Protein AF-A0A5C9CAU3-F1 (afdb_monomer_lite)

Foldseek 3Di:
DWDKDWDWWQFPVVRDTFIKIKTFADDPVQLVLCVPVLVVVVVVLVVVDDPVVVLQPVADNVVVVCLVCPPPPQKIKMWMGTPNGTFKIWMWGQPDADPDPVGGRQTAIETEDIDGRQQQDPVRYDHRIPCRVVVVLVVRQVVCVVVVSNSHYYYQDDPVCPVVVVVVVDDDPDDDPLDDRPDDDPPDDDDDDDDDDDPPLLLLLLLLLLLLLVVLCLVVVHDLVRCCVVLVHRSVLNCQSNSPSLRQHDLVSLVSSCVVSVFDSVSNCSSSSVDDDDDDPCSVLSNVLSVQRPDSDRQDPSNVVSSVVSRVVRVVVVVD

Sequence (320 aa):
MPNQSVVYLRNVETGERREAVLWDAVQEHHLADFETVWSDSLSDLLSQLSKEHREQSSHWNWRAKMGAIRGMLGNQSFAIECDGETQGLMIVDLMKTCRSKHTKNKPLVYVDYLEAAPWNRESLTEPRFRGVGTVMLAAAIQLSRDEGFAGRIGLHSLPQSESWYAKRGMSDLGRDPSHEIAAGVLAHKPKQGSVPVVEDHSDQEQVAFSTLIQLLRRQRGLSITKLADMARIEVGELLGIESDPHFEPKPRTVHQLAEYFHLPVQPLTRLSGLTDGRRSKYADAAIRFAAKSKGVQTLNNDEEAALSEFVKFLCSTESD

Structure (mmCIF, N/CA/C/O backbone):
data_AF-A0A5C9CAU3-F1
#
_entry.id   AF-A0A5C9CAU3-F1
#
loop_
_atom_site.group_PDB
_atom_site.id
_atom_site.type_symbol
_atom_site.label_atom_id
_atom_site.label_alt_id
_atom_site.label_comp_id
_atom_site.label_asym_id
_atom_site.label_entity_id
_atom_site.label_seq_id
_atom_site.pdbx_PDB_ins_code
_atom_site.Cartn_x
_atom_site.Cartn_y
_atom_site.Cartn_z
_atom_site.occupancy
_atom_site.B_iso_or_equiv
_atom_site.auth_seq_id
_atom_site.auth_comp_id
_atom_site.auth_asym_id
_atom_site.auth_atom_id
_atom_site.pdbx_PDB_model_num
ATOM 1 N N . MET A 1 1 ? -16.969 -0.743 -14.100 1.00 52.38 1 MET A N 1
ATOM 2 C CA . MET A 1 1 ? -17.410 -0.724 -12.692 1.00 52.38 1 MET A CA 1
ATOM 3 C C . MET A 1 1 ? -16.586 -1.775 -11.972 1.00 52.38 1 MET A C 1
ATOM 5 O O . MET A 1 1 ? -16.399 -2.822 -12.583 1.00 52.38 1 MET A O 1
ATOM 9 N N . PRO A 1 2 ? -16.039 -1.488 -10.783 1.00 75.50 2 PRO A N 1
ATOM 10 C CA . PRO A 1 2 ? -15.357 -2.502 -9.977 1.00 75.50 2 PRO A CA 1
ATOM 11 C C . PRO A 1 2 ? -16.319 -3.651 -9.652 1.00 75.50 2 PRO A C 1
ATOM 13 O O . PRO A 1 2 ? -17.509 -3.404 -9.432 1.00 75.50 2 PRO A O 1
ATOM 16 N N . ASN A 1 3 ? -15.831 -4.889 -9.643 1.00 84.88 3 ASN A N 1
ATOM 17 C CA . ASN A 1 3 ? -16.612 -6.013 -9.151 1.00 84.88 3 ASN A CA 1
ATOM 18 C C . ASN A 1 3 ? -16.633 -6.017 -7.625 1.00 84.88 3 ASN A C 1
ATOM 20 O O . ASN A 1 3 ? -15.688 -5.614 -6.942 1.00 84.88 3 ASN A O 1
ATOM 24 N N . GLN A 1 4 ? -17.740 -6.530 -7.104 1.00 91.94 4 GLN A N 1
ATOM 25 C CA . GLN A 1 4 ? -17.983 -6.686 -5.684 1.00 91.94 4 GLN A CA 1
ATOM 26 C C . GLN A 1 4 ? -18.241 -8.152 -5.376 1.00 91.94 4 GLN A C 1
ATOM 28 O O . GLN A 1 4 ? -18.885 -8.862 -6.149 1.00 91.94 4 GLN A O 1
ATOM 33 N N . SER A 1 5 ? -17.745 -8.606 -4.235 1.00 88.56 5 SER A N 1
ATOM 34 C CA . SER A 1 5 ? -18.002 -9.943 -3.714 1.00 88.56 5 SER A CA 1
ATOM 35 C C . SER A 1 5 ? -18.433 -9.859 -2.262 1.00 88.56 5 SER A C 1
ATOM 37 O O . SER A 1 5 ? -17.830 -9.140 -1.467 1.00 88.56 5 SER A O 1
ATOM 39 N N . VAL A 1 6 ? -19.458 -10.630 -1.911 1.00 91.50 6 VAL A N 1
ATOM 40 C CA . VAL A 1 6 ? -19.900 -10.753 -0.524 1.00 91.50 6 VAL A CA 1
ATOM 41 C C . VAL A 1 6 ? -18.902 -11.615 0.243 1.00 91.50 6 VAL A C 1
ATOM 43 O O . VAL A 1 6 ? -18.592 -12.744 -0.144 1.00 91.50 6 VAL A O 1
ATOM 46 N N . VAL A 1 7 ? -18.398 -11.069 1.341 1.00 92.00 7 VAL A N 1
ATOM 47 C CA . VAL A 1 7 ? -17.487 -11.720 2.282 1.00 92.00 7 VAL A CA 1
ATOM 48 C C . VAL A 1 7 ? -18.023 -11.545 3.700 1.00 92.00 7 VAL A C 1
ATOM 50 O O . VAL A 1 7 ? -19.001 -10.839 3.930 1.00 92.00 7 VAL A O 1
ATOM 53 N N . TYR A 1 8 ? -17.395 -12.201 4.674 1.00 91.31 8 TYR A N 1
ATOM 54 C CA . TYR A 1 8 ? -17.822 -12.108 6.067 1.00 91.31 8 TYR A CA 1
ATOM 55 C C . TYR A 1 8 ? -16.650 -11.769 6.976 1.00 91.31 8 TYR A C 1
ATOM 57 O O . TYR A 1 8 ? -15.596 -12.410 6.919 1.00 91.31 8 TYR A O 1
ATOM 65 N N . LEU A 1 9 ? -16.864 -10.796 7.855 1.00 88.88 9 LEU A N 1
ATOM 66 C CA . LEU A 1 9 ? -15.967 -10.466 8.955 1.00 88.88 9 LEU A CA 1
ATOM 67 C C . LEU A 1 9 ? -16.584 -10.936 10.270 1.00 88.88 9 LEU A C 1
ATOM 69 O O . LEU A 1 9 ? -17.801 -11.026 10.401 1.00 88.88 9 LEU A O 1
ATOM 73 N N . ARG A 1 10 ? -15.760 -11.257 11.265 1.00 92.44 10 ARG A N 1
ATOM 74 C CA . ARG A 1 10 ? -16.254 -11.598 12.602 1.00 92.44 10 ARG A CA 1
ATOM 75 C C . ARG A 1 10 ? -16.247 -10.347 13.466 1.00 92.44 10 ARG A C 1
ATOM 77 O O . ARG A 1 10 ? -15.170 -9.821 13.737 1.00 92.44 10 ARG A O 1
ATOM 84 N N . ASN A 1 11 ? -17.415 -9.907 13.916 1.00 92.88 11 ASN A N 1
ATOM 85 C CA . ASN A 1 11 ? -17.517 -8.865 14.930 1.00 92.88 11 ASN A CA 1
ATOM 86 C C . ASN A 1 11 ? -17.047 -9.446 16.275 1.00 92.88 11 ASN A C 1
ATOM 88 O O . ASN A 1 11 ? -17.448 -10.549 16.653 1.00 92.88 11 ASN A O 1
ATOM 92 N N . VAL A 1 12 ? -16.130 -8.759 16.953 1.00 91.75 12 VAL A N 1
ATOM 93 C CA . VAL A 1 12 ? -15.496 -9.292 18.170 1.00 91.75 12 VAL A CA 1
ATOM 94 C C . VAL A 1 12 ? -16.419 -9.204 19.377 1.00 91.75 12 VAL A C 1
ATOM 96 O O . VAL A 1 12 ? -16.496 -10.174 20.126 1.00 91.75 12 VAL A O 1
ATOM 99 N N . GLU A 1 13 ? -17.156 -8.104 19.514 1.00 92.69 13 GLU A N 1
ATOM 100 C CA . GLU A 1 13 ? -18.077 -7.855 20.628 1.00 92.69 13 GLU A CA 1
ATOM 101 C C . GLU A 1 13 ? -19.213 -8.887 20.677 1.00 92.69 13 GLU A C 1
ATOM 103 O O . GLU A 1 13 ? -19.465 -9.512 21.702 1.00 92.69 13 GLU A O 1
ATOM 108 N N . THR A 1 14 ? -19.873 -9.108 19.541 1.00 93.12 14 THR A N 1
ATOM 109 C CA . THR A 1 14 ? -21.021 -10.029 19.427 1.00 93.12 14 THR A CA 1
ATOM 110 C C . THR A 1 14 ? -20.600 -11.467 19.124 1.00 93.12 14 THR A C 1
ATOM 112 O O . THR A 1 14 ? -21.353 -12.411 19.350 1.00 93.12 14 THR A O 1
ATOM 115 N N . GLY A 1 15 ? -19.399 -11.659 18.570 1.00 90.81 15 GLY A N 1
ATOM 116 C CA . GLY A 1 15 ? -18.917 -12.942 18.062 1.00 90.81 15 GLY A CA 1
ATOM 117 C C . GLY A 1 15 ? -19.526 -13.373 16.721 1.00 90.81 15 GLY A C 1
ATOM 118 O O . GLY A 1 15 ? -19.069 -14.377 16.162 1.00 90.81 15 GLY A O 1
ATOM 119 N N . GLU A 1 16 ? -20.504 -12.633 16.196 1.00 91.94 16 GLU A N 1
ATOM 120 C CA . GLU A 1 16 ? -21.257 -12.967 14.988 1.00 91.94 16 GLU A CA 1
ATOM 121 C C . GLU A 1 16 ? -20.481 -12.674 13.697 1.00 91.94 16 GLU A C 1
ATOM 123 O O . GLU A 1 16 ? -19.554 -11.857 13.647 1.00 91.94 16 GLU A O 1
ATOM 128 N N . ARG A 1 17 ? -20.878 -13.353 12.613 1.00 91.75 17 ARG A N 1
ATOM 129 C CA . ARG A 1 17 ? -20.402 -13.036 11.263 1.00 91.75 17 ARG A CA 1
ATOM 130 C C . ARG A 1 17 ? -21.239 -11.900 10.696 1.00 91.75 17 ARG A C 1
ATOM 132 O O . ARG A 1 17 ? -22.457 -12.014 10.617 1.00 91.75 17 ARG A O 1
ATOM 139 N N . ARG A 1 18 ? -20.569 -10.839 10.267 1.00 92.06 18 ARG A N 1
ATOM 140 C CA . ARG A 1 18 ? -21.160 -9.674 9.616 1.00 92.06 18 ARG A CA 1
ATOM 141 C C . ARG A 1 18 ? -20.828 -9.706 8.139 1.00 92.06 18 ARG A C 1
ATOM 143 O O . ARG A 1 18 ? -19.692 -10.005 7.768 1.00 92.06 18 ARG A O 1
ATOM 150 N N . GLU A 1 19 ? -21.846 -9.464 7.326 1.00 93.12 19 GLU A N 1
ATOM 151 C CA . GLU A 1 19 ? -21.694 -9.330 5.885 1.00 93.12 19 GLU A CA 1
ATOM 152 C C . GLU A 1 19 ? -20.860 -8.088 5.569 1.00 93.12 19 GLU A C 1
ATOM 154 O O . GLU A 1 19 ? -21.046 -7.030 6.168 1.00 93.12 19 GLU A O 1
ATOM 159 N N . ALA A 1 20 ? -19.916 -8.251 4.655 1.00 94.81 20 ALA A N 1
ATOM 160 C CA . ALA A 1 20 ? -19.003 -7.224 4.196 1.00 94.81 20 ALA A CA 1
ATOM 161 C C . ALA A 1 20 ? -18.849 -7.334 2.676 1.00 94.81 20 ALA A C 1
ATOM 163 O O . ALA A 1 20 ? -19.096 -8.388 2.081 1.00 94.81 20 ALA A O 1
ATOM 164 N N . VAL A 1 21 ? -18.410 -6.252 2.047 1.00 96.12 21 VAL A N 1
ATOM 165 C CA . VAL A 1 21 ? -18.211 -6.172 0.601 1.00 96.12 21 VAL A CA 1
ATOM 166 C C . VAL A 1 21 ? -16.720 -6.078 0.315 1.00 96.12 21 VAL A C 1
ATOM 168 O O . VAL A 1 21 ? -16.043 -5.165 0.780 1.00 96.12 21 VAL A O 1
ATOM 171 N N . LEU A 1 22 ? -16.199 -7.035 -0.450 1.00 94.50 22 LEU A N 1
ATOM 172 C CA . LEU A 1 22 ? -14.865 -6.969 -1.035 1.00 94.50 22 LEU A CA 1
ATOM 173 C C . LEU A 1 22 ? -14.970 -6.336 -2.422 1.00 94.50 22 LEU A C 1
ATOM 175 O O . LEU A 1 22 ? -15.659 -6.862 -3.295 1.00 94.50 22 LEU A O 1
ATOM 179 N N . TRP A 1 23 ? -14.242 -5.249 -2.623 1.00 95.69 23 TRP A N 1
ATOM 180 C CA . TRP A 1 23 ? -14.126 -4.527 -3.881 1.00 95.69 23 TRP A CA 1
ATOM 181 C C . TRP A 1 23 ? -12.801 -4.868 -4.562 1.00 95.69 23 TRP A C 1
ATOM 183 O O . TRP A 1 23 ? -11.753 -4.850 -3.913 1.00 95.69 23 TRP A O 1
ATOM 193 N N . ASP A 1 24 ? -12.833 -5.125 -5.870 1.00 90.00 24 ASP A N 1
ATOM 194 C CA . ASP A 1 24 ? -11.648 -5.434 -6.692 1.00 90.00 24 ASP A CA 1
ATOM 195 C C . ASP A 1 24 ? -10.899 -4.199 -7.232 1.00 90.00 24 ASP A C 1
ATOM 197 O O . ASP A 1 24 ? -9.982 -4.331 -8.050 1.00 90.00 24 ASP A O 1
ATOM 201 N N . ALA A 1 25 ? -11.303 -3.009 -6.774 1.00 91.38 25 ALA A N 1
ATOM 202 C CA . ALA A 1 25 ? -10.583 -1.755 -6.931 1.00 91.38 25 ALA A CA 1
ATOM 203 C C . ALA A 1 25 ? -10.953 -0.775 -5.811 1.00 91.38 25 ALA A C 1
ATOM 205 O O . ALA A 1 25 ? -12.132 -0.580 -5.497 1.00 91.38 25 ALA A O 1
ATOM 206 N N . VAL A 1 26 ? -9.953 -0.084 -5.267 1.00 93.38 26 VAL A N 1
ATOM 207 C CA . VAL A 1 26 ? -10.151 1.033 -4.335 1.00 93.38 26 VAL A CA 1
ATOM 208 C C . VAL A 1 26 ? -10.881 2.175 -5.052 1.00 93.38 26 VAL A C 1
ATOM 210 O O . VAL A 1 26 ? -10.633 2.458 -6.223 1.00 93.38 26 VAL A O 1
ATOM 213 N N . GLN A 1 27 ? -11.805 2.821 -4.341 1.00 93.56 27 GLN A N 1
ATOM 214 C CA . GLN A 1 27 ? -12.703 3.859 -4.858 1.00 93.56 27 GLN A CA 1
ATOM 215 C C . GLN A 1 27 ? -12.478 5.158 -4.086 1.00 93.56 27 GLN A C 1
ATOM 217 O O . GLN A 1 27 ? -11.859 5.149 -3.025 1.00 93.56 27 GLN A O 1
ATOM 222 N N . GLU A 1 28 ? -13.022 6.266 -4.588 1.00 92.94 28 GLU A N 1
ATOM 223 C CA . GLU A 1 28 ? -12.855 7.579 -3.955 1.00 92.94 28 GLU A CA 1
ATOM 224 C C . GLU A 1 28 ? -13.399 7.622 -2.519 1.00 92.94 28 GLU A C 1
ATOM 226 O O . GLU A 1 28 ? -12.743 8.174 -1.645 1.00 92.94 28 GLU A O 1
ATOM 231 N N . HIS A 1 29 ? -14.543 6.985 -2.242 1.00 93.75 29 HIS A N 1
ATOM 232 C CA . HIS A 1 29 ? -15.091 6.937 -0.881 1.00 93.75 29 HIS A CA 1
ATOM 233 C C . HIS A 1 29 ? -14.197 6.135 0.078 1.00 93.75 29 HIS A C 1
ATOM 235 O O . HIS A 1 29 ? -14.013 6.547 1.214 1.00 93.75 29 HIS A O 1
ATOM 241 N N . HIS A 1 30 ? -13.549 5.063 -0.394 1.00 94.88 30 HIS A N 1
ATOM 242 C CA . HIS A 1 30 ? -12.589 4.317 0.421 1.00 94.88 30 HIS A CA 1
ATOM 243 C C . HIS A 1 30 ? -11.369 5.171 0.807 1.00 94.88 30 HIS A C 1
ATOM 245 O O . HIS A 1 30 ? -10.832 5.050 1.907 1.00 94.88 30 HIS A O 1
ATOM 251 N N . LEU A 1 31 ? -10.918 6.042 -0.105 1.00 90.31 31 LEU A N 1
ATOM 252 C CA . LEU A 1 31 ? -9.846 6.999 0.176 1.00 90.31 31 LEU A CA 1
ATOM 253 C C . LEU A 1 31 ? -10.316 8.111 1.118 1.00 90.31 31 LEU A C 1
ATOM 255 O O . LEU A 1 31 ? -9.562 8.502 2.002 1.00 90.31 31 LEU A O 1
ATOM 259 N N . ALA A 1 32 ? -11.554 8.583 0.968 1.00 90.38 32 ALA A N 1
ATOM 260 C CA . ALA A 1 32 ? -12.138 9.570 1.869 1.00 90.38 32 ALA A CA 1
ATOM 261 C C . ALA A 1 32 ? -12.260 9.032 3.307 1.00 90.38 32 ALA A C 1
ATOM 263 O O . ALA A 1 32 ? -11.878 9.731 4.246 1.00 90.38 32 ALA A O 1
ATOM 264 N N . ASP A 1 33 ? -12.707 7.784 3.485 1.00 89.75 33 ASP A N 1
ATOM 265 C CA . ASP A 1 33 ? -12.741 7.107 4.790 1.00 89.75 33 ASP A CA 1
ATOM 266 C C . ASP A 1 33 ? -11.347 7.013 5.413 1.00 89.75 33 ASP A C 1
ATOM 268 O O . ASP A 1 33 ? -11.175 7.249 6.608 1.00 89.75 33 ASP A O 1
ATOM 272 N N . PHE A 1 34 ? -10.337 6.684 4.602 1.00 87.00 34 PHE A N 1
ATOM 273 C CA . PHE A 1 34 ? -8.952 6.652 5.056 1.00 87.00 34 PHE A CA 1
ATOM 274 C C . PHE A 1 34 ? -8.490 8.038 5.536 1.00 87.00 34 PHE A C 1
ATOM 276 O O . PHE A 1 34 ? -7.921 8.179 6.615 1.00 87.00 34 PHE A O 1
ATOM 283 N N . GLU A 1 35 ? -8.740 9.080 4.748 1.00 84.12 35 GLU A N 1
ATOM 284 C CA . GLU A 1 35 ? -8.248 10.428 5.039 1.00 84.12 35 GLU A CA 1
ATOM 285 C C . GLU A 1 35 ? -8.948 11.079 6.229 1.00 84.12 35 GLU A C 1
ATOM 287 O O . GLU A 1 35 ? -8.326 11.888 6.914 1.00 84.12 35 GLU A O 1
ATOM 292 N N . THR A 1 36 ? -10.203 10.711 6.484 1.00 86.50 36 THR A N 1
ATOM 293 C CA . THR A 1 36 ? -11.031 11.298 7.542 1.00 86.50 36 THR A CA 1
ATOM 294 C C . THR A 1 36 ? -11.181 10.333 8.716 1.00 86.50 36 THR A C 1
ATOM 296 O O . THR A 1 36 ? -10.491 10.470 9.720 1.00 86.50 36 THR A O 1
ATOM 299 N N . VAL A 1 37 ? -12.005 9.296 8.565 1.00 89.50 37 VAL A N 1
ATOM 300 C CA . VAL A 1 37 ? -12.374 8.358 9.634 1.00 89.50 37 VAL A CA 1
ATOM 301 C C . VAL A 1 37 ? -11.161 7.622 10.208 1.00 89.50 37 VAL A C 1
ATOM 303 O O . VAL A 1 37 ? -11.024 7.510 11.429 1.00 89.50 37 VAL A O 1
ATOM 306 N N . TRP A 1 38 ? -10.259 7.116 9.359 1.00 88.12 38 TRP A N 1
ATOM 307 C CA . TRP A 1 38 ? -9.074 6.408 9.851 1.00 88.12 38 TRP A CA 1
ATOM 308 C C . TRP A 1 38 ? -8.078 7.372 10.476 1.00 88.12 38 TRP A C 1
ATOM 310 O O . TRP A 1 38 ? -7.570 7.066 11.550 1.00 88.12 38 TRP A O 1
ATOM 320 N N . SER A 1 39 ? -7.797 8.509 9.838 1.00 79.19 39 SER A N 1
ATOM 321 C CA . SER A 1 39 ? -6.887 9.519 10.386 1.00 79.19 39 SER A CA 1
ATOM 322 C C . SER A 1 39 ? -7.332 10.002 11.765 1.00 79.19 39 SER A C 1
ATOM 324 O O . SER A 1 39 ? -6.510 10.044 12.681 1.00 79.19 39 SER A O 1
ATOM 326 N N . ASP A 1 40 ? -8.622 10.296 11.931 1.00 81.69 40 ASP A N 1
ATOM 327 C CA . ASP A 1 40 ? -9.194 10.759 13.196 1.00 81.69 40 ASP A CA 1
ATOM 328 C C . ASP A 1 40 ? -9.106 9.661 14.263 1.00 81.69 40 ASP A C 1
ATOM 330 O O . ASP A 1 40 ? -8.519 9.869 15.327 1.00 81.69 40 ASP A O 1
ATOM 334 N N . SER A 1 41 ? -9.568 8.445 13.947 1.00 83.50 41 SER A N 1
ATOM 335 C CA . SER A 1 41 ? -9.484 7.309 14.873 1.00 83.50 41 SER A CA 1
ATOM 336 C C . SER A 1 41 ? -8.041 6.973 15.254 1.00 83.50 41 SER A C 1
ATOM 338 O O . SER A 1 41 ? -7.751 6.666 16.410 1.00 83.50 41 SER A O 1
ATOM 340 N N . LEU A 1 42 ? -7.117 7.030 14.297 1.00 77.12 42 LEU A N 1
ATOM 341 C CA . LEU A 1 42 ? -5.704 6.775 14.533 1.00 77.12 42 LEU A CA 1
ATOM 342 C C . LEU A 1 42 ? -5.086 7.872 15.402 1.00 77.12 42 LEU A C 1
ATOM 344 O O . LEU A 1 42 ? -4.326 7.552 16.311 1.00 77.12 42 LEU A O 1
ATOM 348 N N . SER A 1 43 ? -5.415 9.142 15.158 1.00 74.44 43 SER A N 1
ATOM 349 C CA . SER A 1 43 ? -4.987 10.263 15.999 1.00 74.44 43 SER A CA 1
ATOM 350 C C . SER A 1 43 ? -5.458 10.074 17.443 1.00 74.44 43 SER A C 1
ATOM 352 O O . SER A 1 43 ? -4.651 10.180 18.371 1.00 74.44 43 SER A O 1
ATOM 354 N N . ASP A 1 44 ? -6.723 9.696 17.634 1.00 78.19 44 ASP A N 1
ATOM 355 C CA . ASP A 1 44 ? -7.303 9.427 18.949 1.00 78.19 44 ASP A CA 1
ATOM 356 C C . ASP A 1 44 ? -6.613 8.248 19.648 1.00 78.19 44 ASP A C 1
ATOM 358 O O . ASP A 1 44 ? -6.197 8.372 20.802 1.00 78.19 44 ASP A O 1
ATOM 362 N N . LEU A 1 45 ? -6.409 7.129 18.947 1.00 73.19 45 LEU A N 1
ATOM 363 C CA . LEU A 1 45 ? -5.728 5.944 19.481 1.00 73.19 45 LEU A CA 1
ATOM 364 C C . LEU A 1 45 ? -4.256 6.223 19.817 1.00 73.19 45 LEU A C 1
ATOM 366 O O . LEU A 1 45 ? -3.755 5.786 20.851 1.00 73.19 45 LEU A O 1
ATOM 370 N N . LEU A 1 46 ? -3.551 6.978 18.971 1.00 70.00 46 LEU A N 1
ATOM 371 C CA . LEU A 1 46 ? -2.144 7.325 19.183 1.00 70.00 46 LEU A CA 1
ATOM 372 C C . LEU A 1 46 ? -1.955 8.385 20.266 1.00 70.00 46 LEU A C 1
ATOM 374 O O . LEU A 1 46 ? -0.913 8.387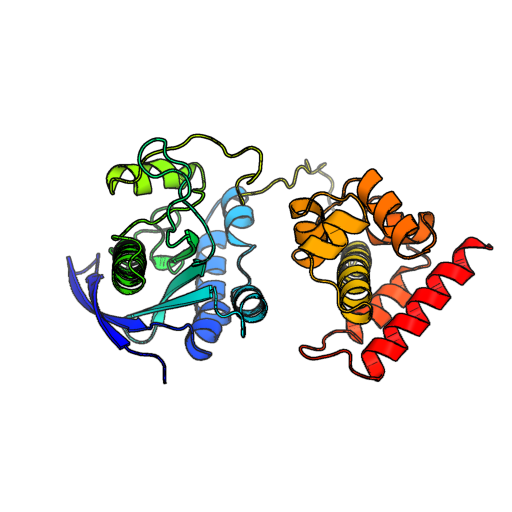 20.916 1.00 70.00 46 LEU A O 1
ATOM 378 N N . SER A 1 47 ? -2.941 9.257 20.504 1.00 68.81 47 SER A N 1
ATOM 379 C CA . SER A 1 47 ? -2.912 10.195 21.636 1.00 68.81 47 SER A CA 1
ATOM 380 C C . SER A 1 47 ? -2.846 9.474 22.992 1.00 68.81 47 SER A C 1
ATOM 382 O O . SER A 1 47 ? -2.360 10.040 23.971 1.00 68.81 47 SER A O 1
ATOM 384 N N . GLN A 1 48 ? -3.276 8.208 23.025 1.00 62.66 48 GLN A N 1
ATOM 385 C CA . GLN A 1 48 ? -3.312 7.343 24.203 1.00 62.66 48 GLN A CA 1
ATOM 386 C C . GLN A 1 48 ? -2.107 6.383 24.292 1.00 62.66 48 GLN A C 1
ATOM 388 O O . GLN A 1 48 ? -1.958 5.685 25.295 1.00 62.66 48 GLN A O 1
ATOM 393 N N . LEU A 1 49 ? -1.228 6.351 23.280 1.00 55.69 49 LEU A N 1
ATOM 394 C CA . LEU A 1 49 ? -0.081 5.438 23.184 1.00 55.69 49 LEU A CA 1
ATOM 395 C C . LEU A 1 49 ? 1.266 6.190 23.184 1.00 55.69 49 LEU A C 1
ATOM 397 O O . LEU A 1 49 ? 1.353 7.390 22.931 1.00 55.69 49 LEU A O 1
ATOM 401 N N . SER A 1 50 ? 2.354 5.479 23.499 1.00 53.78 50 SER A N 1
ATOM 402 C CA . SER A 1 50 ? 3.716 6.034 23.516 1.00 53.78 50 SER A CA 1
ATOM 403 C C . SER A 1 50 ? 4.186 6.509 22.126 1.00 53.78 50 SER A C 1
ATOM 405 O O . SER A 1 50 ? 3.751 6.002 21.092 1.00 53.78 50 SER A O 1
ATOM 407 N N . LYS A 1 51 ? 5.136 7.459 22.099 1.00 48.06 51 LYS A N 1
ATOM 408 C CA . LYS A 1 51 ? 5.678 8.116 20.887 1.00 48.06 51 LYS A CA 1
ATOM 409 C C . LYS A 1 51 ? 6.144 7.144 19.779 1.00 48.06 51 LYS A C 1
ATOM 411 O O . LYS A 1 51 ? 5.978 7.458 18.606 1.00 48.06 51 LYS A O 1
ATOM 416 N N . GLU A 1 52 ? 6.637 5.956 20.131 1.00 42.78 52 GLU A N 1
ATOM 417 C CA . GLU A 1 52 ? 7.119 4.928 19.186 1.00 42.78 52 GLU A CA 1
ATOM 418 C C . GLU A 1 52 ? 6.018 4.335 18.288 1.00 42.78 52 GLU A C 1
ATOM 420 O O . GLU A 1 52 ? 6.288 3.981 17.143 1.00 42.78 52 GLU A O 1
ATOM 425 N N . HIS A 1 53 ? 4.763 4.265 18.748 1.00 42.12 53 HIS A N 1
ATOM 426 C CA . HIS A 1 53 ? 3.647 3.782 17.918 1.00 42.12 53 HIS A CA 1
ATOM 427 C C . HIS A 1 53 ? 3.175 4.835 16.900 1.00 42.12 53 HIS A C 1
ATOM 429 O O . HIS A 1 53 ? 2.600 4.497 15.860 1.00 42.12 53 HIS A O 1
ATOM 435 N N . ARG A 1 54 ? 3.448 6.117 17.182 1.00 40.91 54 ARG A N 1
ATOM 436 C CA . ARG A 1 54 ? 3.045 7.262 16.356 1.00 40.91 54 ARG A CA 1
ATOM 437 C C . ARG A 1 54 ? 3.855 7.351 15.065 1.00 40.91 54 ARG A C 1
ATOM 439 O O . ARG A 1 54 ? 3.288 7.585 14.003 1.00 40.91 54 ARG A O 1
ATOM 446 N N . GLU A 1 55 ? 5.153 7.078 15.152 1.00 37.16 55 GLU A N 1
ATOM 447 C CA . GLU A 1 55 ? 6.077 7.048 14.010 1.00 37.16 55 GLU A CA 1
ATOM 448 C C . GLU A 1 55 ? 5.764 5.875 13.059 1.00 37.16 55 GLU A C 1
ATOM 450 O O . GLU A 1 55 ? 5.881 5.999 11.848 1.00 37.16 55 GLU A O 1
ATOM 455 N N . GLN A 1 56 ? 5.238 4.757 13.570 1.00 39.09 56 GLN A N 1
ATOM 456 C CA . GLN A 1 56 ? 4.934 3.565 12.760 1.00 39.09 56 GLN A CA 1
ATOM 457 C C . GLN A 1 56 ? 3.676 3.696 11.886 1.00 39.09 56 GLN A C 1
ATOM 459 O O . GLN A 1 56 ? 3.520 2.951 10.918 1.00 39.09 56 GLN A O 1
ATOM 464 N N . SER A 1 57 ? 2.780 4.630 12.215 1.00 41.41 57 SER A N 1
ATOM 465 C CA . SER A 1 57 ? 1.482 4.787 11.541 1.00 41.41 57 SER A CA 1
ATOM 466 C C . SER A 1 57 ? 1.411 6.019 10.625 1.00 41.41 57 SER A C 1
ATOM 468 O O . SER A 1 57 ? 0.446 6.173 9.883 1.00 41.41 57 SER A O 1
ATOM 470 N N . SER A 1 58 ? 2.431 6.887 10.637 1.00 40.41 58 SER A N 1
ATOM 471 C CA . SER A 1 58 ? 2.410 8.217 9.999 1.00 40.41 58 SER A CA 1
ATOM 472 C C . SER A 1 58 ? 2.657 8.227 8.478 1.00 40.41 58 SER A C 1
ATOM 474 O O . SER A 1 58 ? 2.711 9.300 7.879 1.00 40.41 58 SER A O 1
ATOM 476 N N . HIS A 1 59 ? 2.836 7.069 7.834 1.00 47.16 59 HIS A N 1
ATOM 477 C CA . HIS A 1 59 ? 3.463 6.992 6.501 1.00 47.16 59 HIS A CA 1
ATOM 478 C C . HIS A 1 59 ? 2.582 6.425 5.377 1.00 47.16 59 HIS A C 1
ATOM 480 O O . HIS A 1 59 ? 3.077 6.092 4.300 1.00 47.16 59 HIS A O 1
ATOM 486 N N . TRP A 1 60 ? 1.273 6.285 5.582 1.00 60.19 60 TRP A N 1
ATOM 487 C CA . TRP A 1 60 ? 0.405 5.654 4.585 1.00 60.19 60 TRP A CA 1
ATOM 488 C C . TRP A 1 60 ? -0.458 6.685 3.865 1.00 60.19 60 TRP A C 1
ATOM 490 O O . TRP A 1 60 ? -1.641 6.794 4.119 1.00 60.19 60 TRP A O 1
ATOM 500 N N . ASN A 1 61 ? 0.102 7.429 2.910 1.00 71.69 61 ASN A N 1
ATOM 501 C CA . ASN A 1 61 ? -0.734 8.231 2.013 1.00 71.69 61 ASN A CA 1
ATOM 502 C C . ASN A 1 61 ? -1.344 7.329 0.922 1.00 71.69 61 ASN A C 1
ATOM 504 O O . ASN A 1 61 ? -0.768 7.151 -0.154 1.00 71.69 61 ASN A O 1
ATOM 508 N N . TRP A 1 62 ? -2.501 6.723 1.206 1.00 78.94 62 TRP A N 1
ATOM 509 C CA . TRP A 1 62 ? -3.188 5.835 0.260 1.00 78.94 62 TRP A CA 1
ATOM 510 C C . TRP A 1 62 ? -3.582 6.527 -1.040 1.00 78.94 62 TRP A C 1
ATOM 512 O O . TRP A 1 62 ? -3.516 5.900 -2.096 1.00 78.94 62 TRP A O 1
ATOM 522 N N . ARG A 1 63 ? -3.916 7.820 -1.002 1.00 81.75 63 ARG A N 1
ATOM 523 C CA . ARG A 1 63 ? -4.218 8.586 -2.215 1.00 81.75 63 ARG A CA 1
ATOM 524 C C . ARG A 1 63 ? -2.998 8.697 -3.124 1.00 81.75 63 ARG A C 1
ATOM 526 O O . ARG A 1 63 ? -3.113 8.459 -4.324 1.00 81.75 63 ARG A O 1
ATOM 533 N N . ALA A 1 64 ? -1.827 8.985 -2.563 1.00 74.56 64 ALA A N 1
ATOM 534 C CA . ALA A 1 64 ? -0.574 9.006 -3.312 1.00 74.56 64 ALA A CA 1
ATOM 535 C C . ALA A 1 64 ? -0.225 7.615 -3.869 1.00 74.56 64 ALA A C 1
ATOM 537 O O . ALA A 1 64 ? 0.097 7.499 -5.051 1.00 74.56 64 ALA A O 1
ATOM 538 N N . LYS A 1 65 ? -0.370 6.550 -3.063 1.00 77.12 65 LYS A N 1
ATOM 539 C CA . LYS A 1 65 ? -0.138 5.158 -3.500 1.00 77.12 65 LYS A CA 1
ATOM 540 C C . LYS A 1 65 ? -1.062 4.755 -4.651 1.00 77.12 65 LYS A C 1
ATOM 542 O O . LYS A 1 65 ? -0.596 4.222 -5.654 1.00 77.12 65 LYS A O 1
ATOM 547 N N . MET A 1 66 ? -2.353 5.067 -4.544 1.00 79.88 66 MET A N 1
ATOM 548 C CA . MET A 1 66 ? -3.325 4.830 -5.613 1.00 79.88 66 MET A CA 1
ATOM 549 C C . MET A 1 66 ? -3.027 5.667 -6.859 1.00 79.88 66 MET A C 1
ATOM 551 O O . MET A 1 66 ? -3.170 5.174 -7.976 1.00 79.88 66 MET A O 1
ATOM 555 N N . GLY A 1 67 ? -2.571 6.910 -6.684 1.00 78.00 67 GLY A N 1
ATOM 556 C CA . GLY A 1 67 ? -2.104 7.760 -7.776 1.00 78.00 67 GLY A CA 1
ATOM 557 C C . GLY A 1 67 ? -0.902 7.165 -8.511 1.00 78.00 67 GLY A C 1
ATOM 558 O O . GLY A 1 67 ? -0.879 7.182 -9.739 1.00 78.00 67 GLY A O 1
ATOM 559 N N . ALA A 1 68 ? 0.052 6.586 -7.776 1.00 74.69 68 ALA A N 1
ATOM 560 C CA . ALA A 1 68 ? 1.262 5.990 -8.333 1.00 74.69 68 ALA A CA 1
ATOM 561 C C . ALA A 1 68 ? 0.981 4.759 -9.205 1.00 74.69 68 ALA A C 1
ATOM 563 O O . ALA A 1 68 ? 1.660 4.576 -10.208 1.00 74.69 68 ALA A O 1
ATOM 564 N N . ILE A 1 69 ? -0.027 3.950 -8.867 1.00 75.94 69 ILE A N 1
ATOM 565 C CA . ILE A 1 69 ? -0.393 2.755 -9.649 1.00 75.94 69 ILE A CA 1
ATOM 566 C C . ILE A 1 69 ? -1.469 3.024 -10.710 1.00 75.94 69 ILE A C 1
ATOM 568 O O . ILE A 1 69 ? -1.829 2.133 -11.484 1.00 75.94 69 ILE A O 1
ATOM 572 N N . ARG A 1 70 ? -2.022 4.241 -10.763 1.00 73.06 70 ARG A N 1
ATOM 573 C CA . ARG A 1 70 ? -3.129 4.570 -11.664 1.00 73.06 70 ARG A CA 1
ATOM 574 C C . ARG A 1 70 ? -2.704 4.392 -13.124 1.00 73.06 70 ARG A C 1
ATOM 576 O O . ARG A 1 70 ? -1.795 5.057 -13.607 1.00 73.06 70 ARG A O 1
ATOM 583 N N . GLY A 1 71 ? -3.416 3.526 -13.844 1.00 69.81 71 GLY A N 1
ATOM 584 C CA . GLY A 1 71 ? -3.140 3.231 -15.255 1.00 69.81 71 GLY A CA 1
ATOM 585 C C . GLY A 1 71 ? -2.019 2.212 -15.486 1.00 69.81 71 GLY A C 1
ATOM 586 O O . GLY A 1 71 ? -1.729 1.897 -16.639 1.00 69.81 71 GLY A O 1
ATOM 587 N N . MET A 1 72 ? -1.413 1.664 -14.429 1.00 73.31 72 MET A N 1
ATOM 588 C CA . MET A 1 72 ? -0.496 0.533 -14.544 1.00 73.31 72 MET A CA 1
ATOM 589 C C . MET A 1 72 ? -1.292 -0.768 -14.651 1.00 73.31 72 MET A C 1
ATOM 591 O O . MET A 1 72 ? -2.070 -1.102 -13.766 1.00 73.31 72 MET A O 1
ATOM 595 N N . LEU A 1 73 ? -1.079 -1.522 -15.731 1.00 72.69 73 LEU A N 1
ATOM 596 C CA . LEU A 1 73 ? -1.774 -2.796 -15.968 1.00 72.69 73 LEU A CA 1
ATOM 597 C C . LEU A 1 73 ? -1.299 -3.927 -15.044 1.00 72.69 73 LEU A C 1
ATOM 599 O O . LEU A 1 73 ? -1.997 -4.919 -14.884 1.00 72.69 73 LEU A O 1
ATOM 603 N N . GLY A 1 74 ? -0.103 -3.789 -14.466 1.00 79.00 74 GLY A N 1
ATOM 604 C CA . GLY A 1 74 ? 0.484 -4.783 -13.569 1.00 79.00 74 GLY A CA 1
ATOM 605 C C . GLY A 1 74 ? 0.037 -4.648 -12.117 1.00 79.00 74 GLY A C 1
ATOM 606 O O . GLY A 1 74 ? 0.384 -5.509 -11.319 1.00 79.00 74 GLY A O 1
ATOM 607 N N . ASN A 1 75 ? -0.707 -3.598 -11.759 1.00 87.00 75 ASN A N 1
ATOM 608 C CA . ASN A 1 75 ? -1.126 -3.359 -10.385 1.00 87.00 75 ASN A CA 1
ATOM 609 C C . ASN A 1 75 ? -2.638 -3.473 -10.241 1.00 87.00 75 ASN A C 1
ATOM 611 O O . ASN A 1 75 ? -3.401 -2.982 -11.071 1.00 87.00 75 ASN A O 1
ATOM 615 N N . GLN A 1 76 ? -3.064 -4.061 -9.130 1.00 87.94 76 GLN A N 1
ATOM 616 C CA . GLN A 1 76 ? -4.466 -4.116 -8.742 1.00 87.94 76 GLN A CA 1
ATOM 617 C C . GLN A 1 76 ? -4.616 -3.676 -7.289 1.00 87.94 76 GLN A C 1
ATOM 619 O O . GLN A 1 76 ? -3.676 -3.745 -6.500 1.00 87.94 76 GLN A O 1
ATOM 624 N N . SER A 1 77 ? -5.799 -3.186 -6.935 1.00 93.69 77 SER A N 1
ATOM 625 C CA . SER A 1 77 ? -6.097 -2.712 -5.587 1.00 93.69 77 SER A CA 1
ATOM 626 C C . SER A 1 77 ? -7.376 -3.356 -5.079 1.00 93.69 77 SER A C 1
ATOM 628 O O . SER A 1 77 ? -8.228 -3.723 -5.874 1.00 93.69 77 SER A O 1
ATOM 630 N N . PHE A 1 78 ? -7.515 -3.495 -3.768 1.00 94.44 78 PHE A N 1
ATOM 631 C CA . PHE A 1 78 ? -8.697 -4.062 -3.135 1.00 94.44 78 PHE A CA 1
ATOM 632 C C . PHE A 1 78 ? -9.096 -3.225 -1.928 1.00 94.44 78 PHE A C 1
ATOM 634 O O . PHE A 1 78 ? -8.237 -2.688 -1.224 1.00 94.44 78 PHE A O 1
ATOM 641 N N . ALA A 1 79 ? -10.396 -3.165 -1.663 1.00 97.56 79 ALA A N 1
ATOM 642 C CA . ALA A 1 79 ? -10.953 -2.588 -0.446 1.00 97.56 79 ALA A CA 1
ATOM 643 C C . ALA A 1 79 ? -11.957 -3.562 0.176 1.00 97.56 79 ALA A C 1
ATOM 645 O O . ALA A 1 79 ? -12.631 -4.299 -0.539 1.00 97.56 79 ALA A O 1
ATOM 646 N N . ILE A 1 80 ? -12.055 -3.581 1.502 1.00 96.31 80 ILE A N 1
ATOM 647 C CA . ILE A 1 80 ? -13.145 -4.262 2.208 1.00 96.31 80 ILE A CA 1
ATOM 648 C C . ILE A 1 80 ? -13.949 -3.211 2.948 1.00 96.31 80 ILE A C 1
ATOM 650 O O . ILE A 1 80 ? -13.380 -2.449 3.725 1.00 96.31 80 ILE A O 1
ATOM 654 N N . GLU A 1 81 ? -15.259 -3.236 2.760 1.00 97.38 81 GLU A N 1
ATOM 655 C CA . GLU A 1 81 ? -16.225 -2.383 3.440 1.00 97.38 81 GLU A CA 1
ATOM 656 C C . GLU A 1 81 ? -17.140 -3.241 4.322 1.00 97.38 81 GLU A C 1
ATOM 658 O O . GLU A 1 81 ? -17.565 -4.328 3.928 1.00 97.38 81 GLU A O 1
ATOM 663 N N . CYS A 1 82 ? -17.436 -2.776 5.531 1.00 95.25 82 CYS A N 1
ATOM 664 C CA . CYS A 1 82 ? -18.399 -3.405 6.433 1.00 95.25 82 CYS A CA 1
ATOM 665 C C . CYS A 1 82 ? -19.093 -2.308 7.229 1.00 95.25 82 CYS A C 1
ATOM 667 O O . CYS A 1 82 ? -18.426 -1.385 7.692 1.00 95.25 82 CYS A O 1
ATOM 669 N N . ASP A 1 83 ? -20.408 -2.429 7.411 1.00 93.00 83 ASP A N 1
ATOM 670 C CA . ASP A 1 83 ? -21.236 -1.422 8.088 1.00 93.00 83 ASP A CA 1
ATOM 671 C C . ASP A 1 83 ? -21.085 0.004 7.505 1.00 93.00 83 ASP A C 1
ATOM 673 O O . ASP A 1 83 ? -21.183 0.983 8.238 1.00 93.00 83 ASP A O 1
ATOM 677 N N . GLY A 1 84 ? -20.853 0.127 6.192 1.00 91.88 84 GLY A N 1
ATOM 678 C CA . GLY A 1 84 ? -20.704 1.421 5.512 1.00 91.88 84 GLY A CA 1
ATOM 679 C C . GLY A 1 84 ? -19.341 2.094 5.691 1.00 91.88 84 GLY A C 1
ATOM 680 O O . GLY A 1 84 ? -19.181 3.237 5.280 1.00 91.88 84 GLY A O 1
ATOM 681 N N . GLU A 1 85 ? -18.375 1.412 6.312 1.00 95.25 85 GLU A N 1
ATOM 682 C CA . GLU A 1 85 ? -17.034 1.942 6.565 1.00 95.25 85 GLU A CA 1
ATOM 683 C C . GLU A 1 85 ? -15.963 1.039 5.951 1.00 95.25 85 GLU A C 1
ATOM 685 O O . GLU A 1 85 ? -16.014 -0.197 6.053 1.00 95.25 85 GLU A O 1
ATOM 690 N N . THR A 1 86 ? -14.927 1.660 5.392 1.00 97.38 86 THR A N 1
ATOM 691 C CA . THR A 1 86 ? -13.734 0.964 4.905 1.00 97.38 86 THR A CA 1
ATOM 692 C C . THR A 1 86 ? -12.993 0.295 6.062 1.00 97.38 86 THR A C 1
ATOM 694 O O . THR A 1 86 ? -12.521 0.947 6.991 1.00 97.38 86 THR A O 1
ATOM 697 N N . GLN A 1 87 ? -12.846 -1.027 6.001 1.00 96.88 87 GLN A N 1
ATOM 698 C CA . GLN A 1 87 ? -12.199 -1.847 7.029 1.00 96.88 87 GLN A CA 1
ATOM 699 C C . GLN A 1 87 ? -10.772 -2.255 6.670 1.00 96.88 87 GLN A C 1
ATOM 701 O O . GLN A 1 87 ? -9.998 -2.604 7.565 1.00 96.88 87 GLN A O 1
ATOM 706 N N . GLY A 1 88 ? -10.416 -2.249 5.385 1.00 96.00 88 GLY A N 1
ATOM 707 C CA . GLY A 1 88 ? -9.078 -2.602 4.928 1.00 96.00 88 GLY A CA 1
ATOM 708 C C . GLY A 1 88 ? -8.823 -2.225 3.478 1.00 96.00 88 GLY A C 1
ATOM 709 O O . GLY A 1 88 ? -9.751 -2.176 2.673 1.00 96.00 88 GLY A O 1
ATOM 710 N N . LEU A 1 89 ? -7.551 -2.012 3.156 1.00 95.75 89 LEU A N 1
ATOM 711 C CA . LEU A 1 89 ? -7.058 -1.641 1.835 1.00 95.75 89 LEU A CA 1
ATOM 712 C C . LEU A 1 89 ? -5.852 -2.515 1.468 1.00 95.75 89 LEU A C 1
ATOM 714 O O . LEU A 1 89 ? -5.038 -2.867 2.327 1.00 95.75 89 LEU A O 1
ATOM 718 N N . MET A 1 90 ? -5.730 -2.881 0.193 1.00 95.06 90 MET A N 1
ATOM 719 C CA . MET A 1 90 ? -4.609 -3.672 -0.320 1.00 95.06 90 MET A CA 1
ATOM 720 C C . MET A 1 90 ? -4.218 -3.226 -1.734 1.00 95.06 90 MET A C 1
ATOM 722 O O . MET A 1 90 ? -5.088 -2.904 -2.537 1.00 95.06 90 MET A O 1
ATOM 726 N N . ILE A 1 91 ? -2.924 -3.241 -2.055 1.00 92.62 91 ILE A N 1
ATOM 727 C CA . ILE A 1 91 ? -2.389 -3.111 -3.420 1.00 92.62 91 ILE A CA 1
ATOM 728 C C . ILE A 1 91 ? -1.491 -4.307 -3.700 1.00 92.62 91 ILE A C 1
ATOM 730 O O . ILE A 1 91 ? -0.718 -4.736 -2.838 1.00 92.62 91 ILE A O 1
ATOM 734 N N . VAL A 1 92 ? -1.593 -4.825 -4.919 1.00 88.94 92 VAL A N 1
ATOM 735 C CA . VAL A 1 92 ? -0.789 -5.936 -5.411 1.00 88.94 92 VAL A CA 1
ATOM 736 C C . VAL A 1 92 ? -0.122 -5.608 -6.749 1.00 88.94 92 VAL A C 1
ATOM 738 O O . VAL A 1 92 ? -0.636 -4.798 -7.520 1.00 88.94 92 VAL A O 1
ATOM 741 N N . ASP A 1 93 ? 0.996 -6.278 -7.024 1.00 88.56 93 ASP A N 1
ATOM 742 C CA . ASP A 1 93 ? 1.766 -6.252 -8.269 1.00 88.56 93 ASP A CA 1
ATOM 743 C C . ASP A 1 93 ? 1.838 -7.671 -8.868 1.00 88.56 93 ASP A C 1
ATOM 745 O O . ASP A 1 93 ? 2.232 -8.639 -8.211 1.00 88.56 93 ASP A O 1
ATOM 749 N N . LEU A 1 94 ? 1.441 -7.796 -10.131 1.00 85.00 94 LEU A N 1
ATOM 750 C CA . LEU A 1 94 ? 1.382 -9.033 -10.913 1.00 85.00 94 LEU A CA 1
ATOM 751 C C . LEU A 1 94 ? 2.685 -9.340 -11.667 1.00 85.00 94 LEU A C 1
ATOM 753 O O . LEU A 1 94 ? 2.834 -10.414 -12.249 1.00 85.00 94 LEU A O 1
ATOM 757 N N . MET A 1 95 ? 3.644 -8.416 -11.672 1.00 83.62 95 MET A N 1
ATOM 758 C CA . MET A 1 95 ? 4.871 -8.487 -12.470 1.00 83.62 95 MET A CA 1
ATOM 759 C C . MET A 1 95 ? 6.042 -9.137 -11.720 1.00 83.62 95 MET A C 1
ATOM 761 O O . MET A 1 95 ? 7.139 -9.286 -12.269 1.00 83.62 95 MET A O 1
ATOM 765 N N . LYS A 1 96 ? 5.848 -9.525 -10.456 1.00 83.31 96 LYS A N 1
ATOM 766 C CA . LYS A 1 96 ? 6.893 -10.121 -9.614 1.00 83.31 96 LYS A CA 1
ATOM 767 C C . LYS A 1 96 ? 6.963 -11.640 -9.779 1.00 83.31 96 LYS A C 1
ATOM 769 O O . LYS A 1 96 ? 6.026 -12.314 -10.203 1.00 83.31 96 LYS A O 1
ATOM 774 N N . THR A 1 97 ? 8.106 -12.206 -9.394 1.00 81.31 97 THR A N 1
ATOM 775 C CA . THR A 1 97 ? 8.355 -13.649 -9.484 1.00 81.31 97 THR A CA 1
ATOM 776 C C . THR A 1 97 ? 8.836 -14.250 -8.165 1.00 81.31 97 THR A C 1
ATOM 778 O O . THR A 1 97 ? 9.447 -13.595 -7.319 1.00 81.31 97 THR A O 1
ATOM 781 N N . CYS A 1 98 ? 8.541 -15.535 -7.985 1.00 78.44 98 CYS A N 1
ATOM 782 C CA . CYS A 1 98 ? 8.932 -16.333 -6.834 1.00 78.44 98 CYS A CA 1
ATOM 783 C C . CYS A 1 98 ? 10.447 -16.453 -6.695 1.00 78.44 98 CYS A C 1
ATOM 785 O O . CYS A 1 98 ? 11.168 -16.747 -7.650 1.00 78.44 98 CYS A O 1
ATOM 787 N N . ARG A 1 99 ? 10.901 -16.376 -5.443 1.00 78.06 99 ARG A N 1
ATOM 788 C CA . ARG A 1 99 ? 12.302 -16.588 -5.057 1.00 78.06 99 ARG A CA 1
ATOM 789 C C . ARG A 1 99 ? 12.558 -17.935 -4.382 1.00 78.06 99 ARG A C 1
ATOM 791 O O . ARG A 1 99 ? 13.707 -18.355 -4.277 1.00 78.06 99 ARG A O 1
ATOM 798 N N . SER A 1 100 ? 11.500 -18.629 -3.953 1.00 74.44 100 SER A N 1
ATOM 799 C CA . SER A 1 100 ? 11.607 -19.953 -3.329 1.00 74.44 100 SER A CA 1
ATOM 800 C C . SER A 1 100 ? 12.270 -20.961 -4.269 1.00 74.44 100 SER A C 1
ATOM 802 O O . SER A 1 100 ? 12.007 -20.973 -5.472 1.00 74.44 100 SER A O 1
ATOM 804 N N . LYS A 1 101 ? 13.095 -21.855 -3.713 1.00 71.88 101 LYS A N 1
ATOM 805 C CA . LYS A 1 101 ? 13.850 -22.862 -4.477 1.00 71.88 101 LYS A CA 1
ATOM 806 C C . LYS A 1 101 ? 12.955 -23.734 -5.367 1.00 71.88 101 LYS A C 1
ATOM 808 O O . LYS A 1 101 ? 13.346 -24.051 -6.484 1.00 71.88 101 LYS A O 1
ATOM 813 N N . HIS A 1 102 ? 11.752 -24.083 -4.906 1.00 73.00 102 HIS A N 1
ATOM 814 C CA . HIS A 1 102 ? 10.832 -24.974 -5.628 1.00 73.00 102 HIS A CA 1
ATOM 815 C C . HIS A 1 102 ? 10.040 -24.282 -6.749 1.00 73.00 102 HIS A C 1
ATOM 817 O O . HIS A 1 102 ? 9.540 -24.940 -7.663 1.00 73.00 102 HIS A O 1
ATOM 823 N N . THR A 1 103 ? 9.899 -22.958 -6.688 1.00 75.00 103 THR A N 1
ATOM 824 C CA . THR A 1 103 ? 9.070 -22.174 -7.617 1.00 75.00 103 THR A CA 1
ATOM 825 C C . THR A 1 103 ? 9.826 -21.011 -8.247 1.00 75.00 103 THR A C 1
ATOM 827 O O . THR A 1 103 ? 9.195 -20.110 -8.784 1.00 75.00 103 THR A O 1
ATOM 830 N N . LYS A 1 104 ? 11.162 -21.025 -8.210 1.00 80.12 104 LYS A N 1
ATOM 831 C CA . LYS A 1 104 ? 12.018 -19.923 -8.660 1.00 80.12 104 LYS A CA 1
ATOM 832 C C . LYS A 1 104 ? 11.602 -19.396 -10.039 1.00 80.12 104 LYS A C 1
ATOM 834 O O . LYS A 1 104 ? 11.369 -20.181 -10.956 1.00 80.12 104 LYS A O 1
ATOM 839 N N . ASN A 1 105 ? 11.522 -18.072 -10.166 1.00 78.75 105 ASN A N 1
ATOM 840 C CA . ASN A 1 105 ? 11.139 -17.328 -11.371 1.00 78.75 105 ASN A CA 1
ATOM 841 C C . ASN A 1 105 ? 9.708 -17.580 -11.884 1.00 78.75 105 ASN A C 1
ATOM 843 O O . ASN A 1 105 ? 9.336 -17.037 -12.921 1.00 78.75 105 ASN A O 1
ATOM 847 N N . LYS A 1 106 ? 8.879 -18.367 -11.186 1.00 75.88 106 LYS A N 1
ATOM 848 C CA . LYS A 1 106 ? 7.454 -18.473 -11.526 1.00 75.88 106 LYS A CA 1
ATOM 849 C C . LYS A 1 106 ? 6.730 -17.187 -11.118 1.00 75.88 106 LYS A C 1
ATOM 851 O O . LYS A 1 106 ? 7.070 -16.634 -10.073 1.00 75.88 106 LYS A O 1
ATOM 856 N N . PRO A 1 107 ? 5.731 -16.729 -11.884 1.00 81.12 107 PRO A N 1
ATOM 857 C CA . PRO A 1 107 ? 4.965 -15.543 -11.524 1.00 81.12 107 PRO A CA 1
ATOM 858 C C . PRO A 1 107 ? 4.189 -15.764 -10.221 1.00 81.12 107 PRO A C 1
ATOM 860 O O . PRO A 1 107 ? 3.792 -16.901 -9.904 1.00 81.12 107 PRO A O 1
ATOM 863 N N . LEU A 1 108 ? 4.014 -14.679 -9.469 1.00 90.25 108 LEU A N 1
ATOM 864 C CA . LEU A 1 108 ? 3.224 -14.604 -8.243 1.00 90.25 108 LEU A CA 1
ATOM 865 C C . LEU A 1 108 ? 2.476 -13.271 -8.179 1.00 90.25 108 LEU A C 1
ATOM 867 O O . LEU A 1 108 ? 2.881 -12.309 -8.822 1.00 90.25 108 LEU A O 1
ATOM 871 N N . VAL A 1 109 ? 1.431 -13.215 -7.356 1.00 88.06 109 VAL A N 1
ATOM 872 C CA . VAL A 1 109 ? 0.818 -11.944 -6.946 1.00 88.06 109 VAL A CA 1
ATOM 873 C C . VAL A 1 109 ? 1.589 -11.414 -5.746 1.00 88.06 109 VAL A C 1
ATOM 875 O O . VAL A 1 109 ? 1.632 -12.054 -4.692 1.00 88.06 109 VAL A O 1
ATOM 878 N N . TYR A 1 110 ? 2.244 -10.274 -5.904 1.00 90.56 110 TYR A N 1
ATOM 879 C CA . TYR A 1 110 ? 3.024 -9.660 -4.842 1.00 90.56 110 TYR A CA 1
ATOM 880 C C . TYR A 1 110 ? 2.179 -8.625 -4.113 1.00 90.56 110 TYR A C 1
ATOM 882 O O . TYR A 1 110 ? 1.620 -7.747 -4.751 1.00 90.56 110 TYR A O 1
ATOM 890 N N . VAL A 1 111 ? 2.062 -8.719 -2.793 1.00 90.44 111 VAL A N 1
ATOM 891 C CA . VAL A 1 111 ? 1.318 -7.745 -1.989 1.00 90.44 111 VAL A CA 1
ATOM 892 C C . VAL A 1 111 ? 2.269 -6.613 -1.611 1.00 90.44 111 VAL A C 1
ATOM 894 O O . VAL A 1 111 ? 3.091 -6.778 -0.709 1.00 90.44 111 VAL A O 1
ATOM 897 N N . ASP A 1 112 ? 2.163 -5.483 -2.315 1.00 84.00 112 ASP A N 1
ATOM 898 C CA . ASP A 1 112 ? 2.947 -4.272 -2.032 1.00 84.00 112 ASP A CA 1
ATOM 899 C C . ASP A 1 112 ? 2.502 -3.634 -0.716 1.00 84.00 112 ASP A C 1
ATOM 901 O O . ASP A 1 112 ? 3.322 -3.248 0.117 1.00 84.00 112 ASP A O 1
ATOM 905 N N . TYR A 1 113 ? 1.185 -3.538 -0.524 1.00 87.69 113 TYR A N 1
ATOM 906 C CA . TYR A 1 113 ? 0.586 -2.865 0.619 1.00 87.69 113 TYR A CA 1
ATOM 907 C C . TYR A 1 113 ? -0.637 -3.631 1.100 1.00 87.69 113 TYR A C 1
ATOM 909 O O . TYR A 1 113 ? -1.493 -3.994 0.299 1.00 87.69 113 TYR A O 1
ATOM 917 N N . LEU A 1 114 ? -0.743 -3.834 2.411 1.00 88.81 114 LEU A N 1
ATOM 918 C CA . LEU A 1 114 ? -1.922 -4.383 3.071 1.00 88.81 114 LEU A CA 1
ATOM 919 C C . LEU A 1 114 ? -2.100 -3.684 4.413 1.00 88.81 114 LEU A C 1
ATOM 921 O O . LEU A 1 114 ? -1.214 -3.746 5.263 1.00 88.81 114 LEU A O 1
ATOM 925 N N . GLU A 1 115 ? -3.252 -3.054 4.611 1.00 88.62 115 GLU A N 1
ATOM 926 C CA . GLU A 1 115 ? -3.558 -2.343 5.846 1.00 88.62 115 GLU A CA 1
ATOM 927 C C . GLU A 1 115 ? -5.010 -2.570 6.267 1.00 88.62 115 GLU A C 1
ATOM 929 O O . GLU A 1 115 ? -5.926 -2.573 5.446 1.00 88.62 115 GLU A O 1
ATOM 934 N N . ALA A 1 116 ? -5.220 -2.770 7.566 1.00 91.06 116 ALA A N 1
ATOM 935 C CA . ALA A 1 116 ? -6.547 -2.783 8.173 1.00 91.06 116 ALA A CA 1
ATOM 936 C C . ALA A 1 116 ? -6.828 -1.428 8.832 1.00 91.06 116 ALA A C 1
ATOM 938 O O . ALA A 1 116 ? -5.894 -0.737 9.248 1.00 91.06 116 ALA A O 1
ATOM 939 N N . ALA A 1 117 ? -8.100 -1.072 8.988 1.00 91.69 117 ALA A N 1
ATOM 940 C CA . ALA A 1 117 ? -8.497 0.134 9.703 1.00 91.69 117 ALA A CA 1
ATOM 941 C C . ALA A 1 117 ? -7.909 0.164 11.127 1.00 91.69 117 ALA A C 1
ATOM 943 O O . ALA A 1 117 ? -7.743 -0.909 11.721 1.00 91.69 117 ALA A O 1
ATOM 944 N N . PRO A 1 118 ? -7.589 1.343 11.694 1.00 87.12 118 PRO A N 1
ATOM 945 C CA . PRO A 1 118 ? -6.945 1.468 13.007 1.00 87.12 118 PRO A CA 1
ATOM 946 C C . PRO A 1 118 ? -7.644 0.672 14.115 1.00 87.12 118 PRO A C 1
ATOM 948 O O . PRO A 1 118 ? -6.993 -0.072 14.846 1.00 87.12 118 PRO A O 1
ATOM 951 N N . TRP A 1 119 ? -8.977 0.720 14.155 1.00 91.69 119 TRP A N 1
ATOM 952 C CA . TRP A 1 119 ? -9.815 -0.005 15.118 1.00 91.69 119 TRP A CA 1
ATOM 953 C C . TRP A 1 119 ? -9.849 -1.530 14.935 1.00 91.69 119 TRP A C 1
ATOM 955 O O . TRP A 1 119 ? -10.458 -2.231 15.736 1.00 91.69 119 TRP A O 1
ATOM 965 N N . ASN A 1 120 ? -9.220 -2.071 13.889 1.00 91.50 120 ASN A N 1
ATOM 966 C CA . ASN A 1 120 ? -9.073 -3.511 13.659 1.00 91.50 120 ASN A CA 1
ATOM 967 C C . ASN A 1 120 ? -7.633 -4.002 13.893 1.00 91.50 120 ASN A C 1
ATOM 969 O O . ASN A 1 120 ? -7.339 -5.182 13.673 1.00 91.50 120 ASN A O 1
ATOM 973 N N . ARG A 1 121 ? -6.714 -3.119 14.312 1.00 84.81 121 ARG A N 1
ATOM 974 C CA . ARG A 1 121 ? -5.305 -3.456 14.553 1.00 84.81 121 ARG A CA 1
ATOM 975 C C . ARG A 1 121 ? -5.116 -3.887 16.002 1.00 84.81 121 ARG A C 1
ATOM 977 O O . ARG A 1 121 ? -5.101 -3.058 16.903 1.00 84.81 121 ARG A O 1
ATOM 984 N N . GLU A 1 122 ? -4.878 -5.181 16.198 1.00 80.81 122 GLU A N 1
ATOM 985 C CA . GLU A 1 122 ? -4.665 -5.796 17.522 1.00 80.81 122 GLU A CA 1
ATOM 986 C C . GLU A 1 122 ? -3.461 -5.207 18.282 1.00 80.81 122 GLU A C 1
ATOM 988 O O . GLU A 1 122 ? -3.395 -5.303 19.501 1.00 80.81 122 GLU A O 1
ATOM 993 N N . SER A 1 123 ? -2.517 -4.570 17.581 1.00 75.12 123 SER A N 1
ATOM 994 C CA . SER A 1 123 ? -1.394 -3.853 18.195 1.00 75.12 123 SER A CA 1
ATOM 995 C C . SER A 1 123 ? -1.763 -2.482 18.773 1.00 75.12 123 SER A C 1
ATOM 997 O O . SER A 1 123 ? -0.970 -1.929 19.525 1.00 75.12 123 SER A O 1
ATOM 999 N N . LEU A 1 124 ? -2.910 -1.910 18.391 1.00 76.00 124 LEU A N 1
ATOM 1000 C CA . LEU A 1 124 ? -3.354 -0.582 18.833 1.00 76.00 124 LEU A CA 1
ATOM 1001 C C . LEU A 1 124 ? -4.551 -0.658 19.782 1.00 76.00 124 LEU A C 1
ATOM 1003 O O . LEU A 1 124 ? -4.631 0.122 20.724 1.00 76.00 124 LEU A O 1
ATOM 1007 N N . THR A 1 125 ? -5.491 -1.568 19.525 1.00 83.50 125 THR A N 1
ATOM 1008 C CA . THR A 1 125 ? -6.733 -1.693 20.295 1.00 83.50 125 THR A CA 1
ATOM 1009 C C . THR A 1 125 ? -7.326 -3.097 20.171 1.00 83.50 125 THR A C 1
ATOM 1011 O O . THR A 1 125 ? -6.882 -3.904 19.349 1.00 83.50 125 THR A O 1
ATOM 1014 N N . GLU A 1 126 ? -8.348 -3.397 20.973 1.00 88.88 126 GLU A N 1
ATOM 1015 C CA . GLU A 1 126 ? -9.169 -4.585 20.763 1.00 88.88 126 GLU A CA 1
ATOM 1016 C C . GLU A 1 126 ? -9.918 -4.459 19.421 1.00 88.88 126 GLU A C 1
ATOM 1018 O O . GLU A 1 126 ? -10.671 -3.502 19.231 1.00 88.88 126 GLU A O 1
ATOM 1023 N N . PRO A 1 127 ? -9.711 -5.384 18.461 1.00 92.12 127 PRO A N 1
ATOM 1024 C CA . PRO A 1 127 ? -10.279 -5.230 17.127 1.00 92.12 127 PRO A CA 1
ATOM 1025 C C . PRO A 1 127 ? -11.809 -5.214 17.137 1.00 92.12 127 PRO A C 1
ATOM 1027 O O . PRO A 1 127 ? -12.412 -6.133 17.681 1.00 92.12 127 PRO A O 1
ATOM 1030 N N . ARG A 1 128 ? -12.448 -4.275 16.431 1.00 94.50 128 ARG A N 1
ATOM 1031 C CA . ARG A 1 128 ? -13.904 -4.327 16.178 1.00 94.50 128 ARG A CA 1
ATOM 1032 C C . ARG A 1 128 ? -14.269 -5.532 15.306 1.00 94.50 128 ARG A C 1
ATOM 1034 O O . ARG A 1 128 ? -15.209 -6.274 15.604 1.00 94.50 128 ARG A O 1
ATOM 1041 N N . PHE A 1 129 ? -13.489 -5.758 14.250 1.00 91.50 129 PHE A N 1
ATOM 1042 C CA . PHE A 1 129 ? -13.640 -6.872 13.321 1.00 91.50 129 PHE A CA 1
ATOM 1043 C C . PHE A 1 129 ? -12.356 -7.692 13.188 1.00 91.50 129 PHE A C 1
ATOM 1045 O O . PHE A 1 129 ? -11.266 -7.173 12.944 1.00 91.50 129 PHE A O 1
ATOM 1052 N N . ARG A 1 130 ? -12.494 -9.020 13.241 1.00 90.38 130 ARG A N 1
ATOM 1053 C CA . ARG A 1 130 ? -11.449 -9.969 12.834 1.00 90.38 130 ARG A CA 1
ATOM 1054 C C . ARG A 1 130 ? -11.753 -10.517 11.443 1.00 90.38 130 ARG A C 1
ATOM 1056 O O . ARG A 1 130 ? -12.897 -10.799 11.099 1.00 90.38 130 ARG A O 1
ATOM 1063 N N . GLY A 1 131 ? -10.697 -10.733 10.662 1.00 86.94 131 GLY A N 1
ATOM 1064 C CA . GLY A 1 131 ? -10.781 -11.380 9.349 1.00 86.94 131 GLY A CA 1
ATOM 1065 C C . GLY A 1 131 ? -10.350 -10.506 8.176 1.00 86.94 131 GLY A C 1
ATOM 1066 O O . GLY A 1 131 ? -9.997 -11.076 7.153 1.00 86.94 131 GLY A O 1
ATOM 1067 N N . VAL A 1 132 ? -10.253 -9.180 8.339 1.00 92.12 132 VAL A N 1
ATOM 1068 C CA . VAL A 1 132 ? -9.918 -8.226 7.258 1.00 92.12 132 VAL A CA 1
ATOM 1069 C C . VAL A 1 132 ? -8.685 -8.666 6.461 1.00 92.12 132 VAL A C 1
ATOM 1071 O O . VAL A 1 132 ? -8.791 -9.002 5.286 1.00 92.12 132 VAL A O 1
ATOM 1074 N N . GLY A 1 133 ? -7.522 -8.773 7.114 1.00 86.44 133 GLY A N 1
ATOM 1075 C CA . GLY A 1 133 ? -6.292 -9.190 6.433 1.00 86.44 133 GLY A CA 1
ATOM 1076 C C . GLY A 1 133 ? -6.349 -10.622 5.886 1.00 86.44 133 GLY A C 1
ATOM 1077 O O . GLY A 1 133 ? -5.698 -10.936 4.899 1.00 86.44 133 GLY A O 1
ATOM 1078 N N . THR A 1 134 ? -7.145 -11.508 6.495 1.00 86.19 134 THR A N 1
ATOM 1079 C CA . THR A 1 134 ? -7.291 -12.894 6.012 1.00 86.19 134 THR A CA 1
ATOM 1080 C C . THR A 1 134 ? -8.125 -12.951 4.732 1.00 86.19 134 THR A C 1
ATOM 1082 O O . THR A 1 134 ? -7.748 -13.663 3.807 1.00 86.19 134 THR A O 1
ATOM 1085 N N . VAL A 1 135 ? -9.206 -12.174 4.653 1.00 88.75 135 VAL A N 1
ATOM 1086 C CA . VAL A 1 135 ? -10.018 -12.030 3.439 1.00 88.75 135 VAL A CA 1
ATOM 1087 C C . VAL A 1 135 ? -9.205 -11.366 2.327 1.00 88.75 135 VAL A C 1
ATOM 1089 O O . VAL A 1 135 ? -9.221 -11.861 1.206 1.00 88.75 135 VAL A O 1
ATOM 1092 N N . MET A 1 136 ? -8.422 -10.327 2.635 1.00 91.06 136 MET A N 1
ATOM 1093 C CA . MET A 1 136 ? -7.528 -9.693 1.656 1.00 91.06 136 MET A CA 1
ATOM 1094 C C . MET A 1 136 ? -6.495 -10.672 1.086 1.00 91.06 136 MET A C 1
ATOM 1096 O O . MET A 1 136 ? -6.349 -10.783 -0.128 1.00 91.06 136 MET A O 1
ATOM 1100 N N . LEU A 1 137 ? -5.821 -11.457 1.935 1.00 88.44 137 LEU A N 1
ATOM 1101 C CA . LEU A 1 137 ? -4.904 -12.489 1.442 1.00 88.44 137 LEU A CA 1
ATOM 1102 C C . LEU A 1 137 ? -5.623 -13.567 0.623 1.00 88.44 137 LEU A C 1
ATOM 1104 O O . LEU A 1 137 ? -5.077 -14.037 -0.373 1.00 88.44 137 LEU A O 1
ATOM 1108 N N . ALA A 1 138 ? -6.842 -13.951 1.007 1.00 83.62 138 ALA A N 1
ATOM 1109 C CA . ALA A 1 138 ? -7.644 -14.880 0.219 1.00 83.62 138 ALA A CA 1
ATOM 1110 C C . ALA A 1 138 ? -7.979 -14.301 -1.167 1.00 83.62 138 ALA A C 1
ATOM 1112 O O . ALA A 1 138 ? -7.888 -15.030 -2.153 1.00 83.62 138 ALA A O 1
ATOM 1113 N N . ALA A 1 139 ? -8.277 -13.001 -1.256 1.00 87.50 139 ALA A N 1
ATOM 1114 C CA . ALA A 1 139 ? -8.481 -12.299 -2.520 1.00 87.50 139 ALA A CA 1
ATOM 1115 C C . ALA A 1 139 ? -7.214 -12.308 -3.388 1.00 87.50 139 ALA A C 1
ATOM 1117 O O . ALA A 1 139 ? -7.285 -12.664 -4.559 1.00 87.50 139 ALA A O 1
ATOM 1118 N N . ALA A 1 140 ? -6.038 -12.029 -2.814 1.00 89.06 140 ALA A N 1
ATOM 1119 C CA . ALA A 1 140 ? -4.765 -12.108 -3.539 1.00 89.06 140 ALA A CA 1
ATOM 1120 C C . ALA A 1 140 ? -4.450 -13.535 -4.033 1.00 89.06 140 ALA A C 1
ATOM 1122 O O . ALA A 1 140 ? -3.954 -13.721 -5.144 1.00 89.06 140 ALA A O 1
ATOM 1123 N N . ILE A 1 141 ? -4.761 -14.563 -3.232 1.00 81.69 141 ILE A N 1
ATOM 1124 C CA . ILE A 1 141 ? -4.623 -15.971 -3.637 1.00 81.69 141 ILE A CA 1
ATOM 1125 C C . ILE A 1 141 ? -5.595 -16.305 -4.771 1.00 81.69 141 ILE A C 1
ATOM 1127 O O . ILE A 1 141 ? -5.218 -17.037 -5.687 1.00 81.69 141 ILE A O 1
ATOM 1131 N N . GLN A 1 142 ? -6.828 -15.798 -4.716 1.00 85.38 142 GLN A N 1
ATOM 1132 C CA . GLN A 1 142 ? -7.815 -16.027 -5.765 1.00 85.38 142 GLN A CA 1
ATOM 1133 C C . GLN A 1 142 ? -7.403 -15.335 -7.066 1.00 85.38 142 GLN A C 1
ATOM 1135 O O . GLN A 1 142 ? -7.303 -16.018 -8.078 1.00 85.38 142 GLN A O 1
ATOM 1140 N N . LEU A 1 143 ? -7.001 -14.061 -7.010 1.00 87.94 143 LEU A N 1
ATOM 1141 C CA . LEU A 1 143 ? -6.422 -13.345 -8.149 1.00 87.94 143 LEU A CA 1
ATOM 1142 C C . LEU A 1 143 ? -5.243 -14.120 -8.751 1.00 87.94 143 LEU A C 1
ATOM 1144 O O . LEU A 1 143 ? -5.162 -14.327 -9.953 1.00 87.94 143 LEU A O 1
ATOM 1148 N N . SER A 1 144 ? -4.358 -14.645 -7.905 1.00 86.81 144 SER A N 1
ATOM 1149 C CA . SER A 1 144 ? -3.238 -15.479 -8.343 1.00 86.81 144 SER A CA 1
ATOM 1150 C C . SER A 1 144 ? -3.679 -16.767 -9.050 1.00 86.81 144 SER A C 1
ATOM 1152 O O . SER A 1 144 ? -2.961 -17.288 -9.900 1.00 86.81 144 SER A O 1
ATOM 1154 N N . ARG A 1 145 ? -4.837 -17.340 -8.721 1.00 80.19 145 ARG A N 1
ATOM 1155 C CA . ARG A 1 145 ? -5.384 -18.488 -9.462 1.00 80.19 145 ARG A CA 1
ATOM 1156 C C . ARG A 1 145 ? -5.972 -18.051 -10.795 1.00 80.19 145 ARG A C 1
ATOM 1158 O O . ARG A 1 145 ? -5.713 -18.728 -11.787 1.00 80.19 145 ARG A O 1
ATOM 1165 N N . ASP A 1 146 ? -6.694 -16.938 -10.800 1.00 83.56 146 ASP A N 1
ATOM 1166 C CA . ASP A 1 146 ? -7.361 -16.391 -11.981 1.00 83.56 146 ASP A CA 1
ATOM 1167 C C . ASP A 1 146 ? -6.333 -15.971 -13.050 1.00 83.56 146 ASP A C 1
ATOM 1169 O O . ASP A 1 146 ? -6.494 -16.303 -14.221 1.00 83.56 146 ASP A O 1
ATOM 1173 N N . GLU A 1 147 ? -5.198 -15.401 -12.629 1.00 84.62 147 GLU A N 1
ATOM 1174 C CA . GLU A 1 147 ? -4.041 -15.073 -13.483 1.00 84.62 147 GLU A CA 1
ATOM 1175 C C . GLU A 1 147 ? -3.180 -16.299 -13.869 1.00 84.62 147 GLU A C 1
ATOM 1177 O O . GLU A 1 147 ? -2.143 -16.188 -14.527 1.00 84.62 147 GLU A O 1
ATOM 1182 N N . GLY A 1 148 ? -3.547 -17.512 -13.438 1.00 80.81 148 GLY A N 1
ATOM 1183 C CA . GLY A 1 148 ? -2.792 -18.736 -13.736 1.00 80.81 148 GLY A CA 1
ATOM 1184 C C . GLY A 1 148 ? -1.481 -18.887 -12.947 1.00 80.81 148 GLY A C 1
ATOM 1185 O O . GLY A 1 148 ? -0.657 -19.766 -13.228 1.00 80.81 148 GLY A O 1
ATOM 1186 N N . PHE A 1 149 ? -1.273 -18.089 -11.899 1.00 87.50 149 PHE A N 1
ATOM 1187 C CA . PHE A 1 149 ? -0.108 -18.155 -11.010 1.00 87.50 149 PHE A CA 1
ATOM 1188 C C . PHE A 1 149 ? -0.250 -19.232 -9.916 1.00 87.50 149 PHE A C 1
ATOM 1190 O O . PHE A 1 149 ? 0.584 -19.330 -9.015 1.00 87.50 149 PHE A O 1
ATOM 1197 N N . ALA A 1 150 ? -1.256 -20.105 -10.018 1.00 81.31 150 ALA A N 1
ATOM 1198 C CA . ALA A 1 150 ? -1.491 -21.258 -9.144 1.00 81.31 150 ALA A CA 1
ATOM 1199 C C . ALA A 1 150 ? -1.640 -20.907 -7.649 1.00 81.31 150 ALA A C 1
ATOM 1201 O O . ALA A 1 150 ? -1.268 -21.702 -6.784 1.00 81.31 150 ALA A O 1
ATOM 1202 N N . GLY A 1 151 ? -2.162 -19.717 -7.335 1.00 82.19 151 GLY A N 1
ATOM 1203 C CA . GLY A 1 151 ? -2.376 -19.272 -5.954 1.00 82.19 151 GLY A CA 1
ATOM 1204 C C . GLY A 1 151 ? -1.105 -18.823 -5.225 1.00 82.19 151 GLY A C 1
ATOM 1205 O O . GLY A 1 151 ? -1.121 -18.679 -4.005 1.00 82.19 151 GLY A O 1
ATOM 1206 N N . ARG A 1 152 ? 0.008 -18.627 -5.943 1.00 89.38 152 ARG A N 1
ATOM 1207 C CA . ARG A 1 152 ? 1.263 -18.110 -5.386 1.00 89.38 152 ARG A CA 1
ATOM 1208 C C . ARG A 1 152 ? 1.132 -16.628 -5.051 1.00 89.38 152 ARG A C 1
ATOM 1210 O O . ARG A 1 152 ? 0.845 -15.818 -5.935 1.00 89.38 152 ARG A O 1
ATOM 1217 N N . ILE A 1 153 ? 1.422 -16.292 -3.800 1.00 91.81 153 ILE A N 1
ATOM 1218 C CA . ILE A 1 153 ? 1.536 -14.915 -3.322 1.00 91.81 153 ILE A CA 1
ATOM 1219 C C . ILE A 1 153 ? 2.895 -14.688 -2.653 1.00 91.81 153 ILE A C 1
ATOM 1221 O O . ILE A 1 153 ? 3.537 -15.641 -2.204 1.00 91.81 153 ILE A O 1
ATOM 1225 N N . GLY A 1 154 ? 3.335 -13.436 -2.580 1.00 89.56 154 GLY A N 1
ATOM 1226 C CA . GLY A 1 154 ? 4.551 -13.036 -1.869 1.00 89.56 154 GLY A CA 1
ATOM 1227 C C . GLY A 1 154 ? 4.427 -11.623 -1.315 1.00 89.56 154 GLY A C 1
ATOM 1228 O O . GLY A 1 154 ? 3.631 -10.843 -1.818 1.00 89.56 154 GLY A O 1
ATOM 1229 N N . LEU A 1 155 ? 5.189 -11.305 -0.271 1.00 88.19 155 LEU A N 1
ATOM 1230 C CA . LEU A 1 155 ? 5.245 -9.971 0.332 1.00 88.19 155 LEU A CA 1
ATOM 1231 C C . LEU A 1 155 ? 6.531 -9.812 1.137 1.00 88.19 155 LEU A C 1
ATOM 1233 O O . LEU A 1 155 ? 7.158 -10.813 1.495 1.00 88.19 155 LEU A O 1
ATOM 1237 N N . HIS A 1 156 ? 6.873 -8.569 1.465 1.00 83.19 156 HIS A N 1
ATOM 1238 C CA . HIS A 1 156 ? 7.826 -8.272 2.529 1.00 83.19 156 HIS A CA 1
ATOM 1239 C C . HIS A 1 156 ? 7.057 -7.882 3.788 1.00 83.19 156 HIS A C 1
ATOM 1241 O O . HIS A 1 156 ? 6.243 -6.962 3.778 1.00 83.19 156 HIS A O 1
ATOM 1247 N N . SER A 1 157 ? 7.286 -8.630 4.865 1.00 71.50 157 SER A N 1
ATOM 1248 C CA . SER A 1 157 ? 6.625 -8.392 6.142 1.00 71.50 157 SER A CA 1
ATOM 1249 C C . SER A 1 157 ? 7.449 -7.431 6.982 1.00 71.50 157 SER A C 1
ATOM 1251 O O . SER A 1 157 ? 8.676 -7.503 6.998 1.00 71.50 157 SER A O 1
ATOM 1253 N N . LEU A 1 158 ? 6.765 -6.603 7.768 1.00 70.25 158 LEU A N 1
ATOM 1254 C CA . LEU A 1 158 ? 7.393 -5.984 8.929 1.00 70.25 158 LEU A CA 1
ATOM 1255 C C . LEU A 1 158 ? 7.736 -7.064 9.963 1.00 70.25 158 LEU A C 1
ATOM 1257 O O . LEU A 1 158 ? 6.956 -8.020 10.081 1.00 70.25 158 LEU A O 1
ATOM 1261 N N . PRO A 1 159 ? 8.815 -6.908 10.754 1.00 67.19 159 PRO A N 1
ATOM 1262 C CA . PRO A 1 159 ? 9.210 -7.902 11.753 1.00 67.19 159 PRO A CA 1
ATOM 1263 C C . PRO A 1 159 ? 8.066 -8.290 12.703 1.00 67.19 159 PRO A C 1
ATOM 1265 O O . PRO A 1 159 ? 7.848 -9.469 12.978 1.00 67.19 159 PRO A O 1
ATOM 1268 N N . GLN A 1 160 ? 7.247 -7.321 13.135 1.00 65.50 160 GLN A N 1
ATOM 1269 C CA . GLN A 1 160 ? 6.102 -7.584 14.018 1.00 65.50 160 GLN A CA 1
ATOM 1270 C C . GLN A 1 160 ? 4.999 -8.458 13.391 1.00 65.50 160 GLN A C 1
ATOM 1272 O O . GLN A 1 160 ? 4.227 -9.096 14.108 1.00 65.50 160 GLN A O 1
ATOM 1277 N N . SER A 1 161 ? 4.912 -8.503 12.060 1.00 68.00 161 SER A N 1
ATOM 1278 C CA . SER A 1 161 ? 3.852 -9.200 11.325 1.00 68.00 161 SER A CA 1
ATOM 1279 C C . SER A 1 161 ? 4.286 -10.570 10.795 1.00 68.00 161 SER A C 1
ATOM 1281 O O . SER A 1 161 ? 3.430 -11.350 10.376 1.00 68.00 161 SER A O 1
ATOM 1283 N N . GLU A 1 162 ? 5.575 -10.919 10.875 1.00 72.38 162 GLU A N 1
ATOM 1284 C CA . GLU A 1 162 ? 6.113 -12.184 10.347 1.00 72.38 162 GLU A CA 1
ATOM 1285 C C . GLU A 1 162 ? 5.384 -13.399 10.933 1.00 72.38 162 GLU A C 1
ATOM 1287 O O . GLU A 1 162 ? 4.913 -14.276 10.203 1.00 72.38 162 GLU A O 1
ATOM 1292 N N . SER A 1 163 ? 5.199 -13.413 12.258 1.00 73.12 163 SER A N 1
ATOM 1293 C CA . SER A 1 163 ? 4.515 -14.512 12.950 1.00 73.12 163 SER A CA 1
ATOM 1294 C C . SER A 1 163 ? 3.061 -14.689 12.494 1.00 73.12 163 SER A C 1
ATOM 1296 O O . SER A 1 163 ? 2.539 -15.807 12.485 1.00 73.12 163 SER A O 1
ATOM 1298 N N . TRP A 1 164 ? 2.397 -13.603 12.088 1.00 78.25 164 TRP A N 1
ATOM 1299 C CA . TRP A 1 164 ? 1.015 -13.626 11.621 1.00 78.25 164 TRP A CA 1
ATOM 1300 C C . TRP A 1 164 ? 0.896 -14.270 10.234 1.00 78.25 164 TRP A C 1
ATOM 1302 O O . TRP A 1 164 ? -0.040 -15.048 10.008 1.00 78.25 164 TRP A O 1
ATOM 1312 N N . TYR A 1 165 ? 1.854 -13.996 9.340 1.00 77.44 165 TYR A N 1
ATOM 1313 C CA . TYR A 1 165 ? 1.938 -14.597 8.005 1.00 77.44 165 TYR A CA 1
ATOM 1314 C C . TYR A 1 165 ? 2.405 -16.057 8.054 1.00 77.44 165 TYR A C 1
ATOM 1316 O O . TYR A 1 165 ? 1.821 -16.912 7.385 1.00 77.44 165 TYR A O 1
ATOM 1324 N N . ALA A 1 166 ? 3.384 -16.375 8.905 1.00 74.69 166 ALA A N 1
ATOM 1325 C CA . ALA A 1 166 ? 3.867 -17.742 9.099 1.00 74.69 166 ALA A CA 1
ATOM 1326 C C . ALA A 1 166 ? 2.746 -18.682 9.579 1.00 74.69 166 ALA A C 1
ATOM 1328 O O . ALA A 1 166 ? 2.544 -19.760 9.019 1.00 74.69 166 ALA A O 1
ATOM 1329 N N . LYS A 1 167 ? 1.926 -18.238 10.546 1.00 74.75 167 LYS A N 1
ATOM 1330 C CA . LYS A 1 167 ? 0.735 -18.977 11.021 1.00 74.75 167 LYS A CA 1
ATOM 1331 C C . LYS A 1 167 ? -0.311 -19.235 9.927 1.00 74.75 167 LYS A C 1
ATOM 1333 O O . LYS A 1 167 ? -1.179 -20.082 10.110 1.00 74.75 167 LYS A O 1
ATOM 1338 N N . ARG A 1 168 ? -0.246 -18.513 8.804 1.00 77.25 168 ARG A N 1
ATOM 1339 C CA . ARG A 1 168 ? -1.129 -18.658 7.635 1.00 77.25 168 ARG A CA 1
ATOM 1340 C C . ARG A 1 168 ? -0.473 -19.414 6.478 1.00 77.25 168 ARG A C 1
ATOM 1342 O O . ARG A 1 168 ? -1.008 -19.421 5.375 1.00 77.25 168 ARG A O 1
ATOM 1349 N N . GLY A 1 169 ? 0.654 -20.080 6.734 1.00 72.75 169 GLY A N 1
ATOM 1350 C CA . GLY A 1 169 ? 1.306 -20.975 5.781 1.00 72.75 169 GLY A CA 1
ATOM 1351 C C . GLY A 1 169 ? 2.265 -20.289 4.809 1.00 72.75 169 GLY A C 1
ATOM 1352 O O . GLY A 1 169 ? 2.736 -20.939 3.876 1.00 72.75 169 GLY A O 1
ATOM 1353 N N . MET A 1 170 ? 2.582 -19.004 5.007 1.00 80.94 170 MET A N 1
ATOM 1354 C CA . MET A 1 170 ? 3.637 -18.349 4.230 1.00 80.94 170 MET A CA 1
ATOM 1355 C C . MET A 1 170 ? 5.014 -18.827 4.699 1.00 80.94 170 MET A C 1
ATOM 1357 O O . MET A 1 170 ? 5.260 -18.973 5.894 1.00 80.94 170 MET A O 1
ATOM 1361 N N . SER A 1 171 ? 5.907 -19.091 3.745 1.00 79.62 171 SER A N 1
ATOM 1362 C CA . SER A 1 171 ? 7.287 -19.493 4.029 1.00 79.62 171 SER A CA 1
ATOM 1363 C C . SER A 1 171 ? 8.187 -18.270 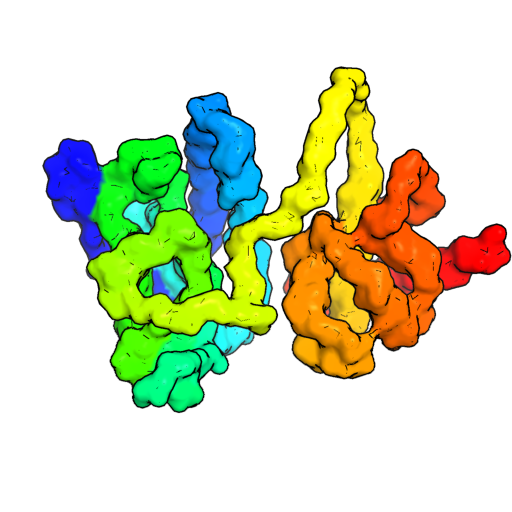4.127 1.00 79.62 171 SER A C 1
ATOM 1365 O O . SER A 1 171 ? 8.190 -17.441 3.218 1.00 79.62 171 SER A O 1
ATOM 1367 N N . ASP A 1 172 ? 8.980 -18.199 5.191 1.00 81.38 172 ASP A N 1
ATOM 1368 C CA . ASP A 1 172 ? 10.044 -17.209 5.321 1.00 81.38 172 ASP A CA 1
ATOM 1369 C C . ASP A 1 172 ? 11.198 -17.552 4.362 1.00 81.38 172 ASP A C 1
ATOM 1371 O O . ASP A 1 172 ? 11.697 -18.681 4.340 1.00 81.38 172 ASP A O 1
ATOM 1375 N N . LEU A 1 173 ? 11.584 -16.586 3.527 1.00 76.56 173 LEU A N 1
ATOM 1376 C CA . LEU A 1 173 ? 12.677 -16.710 2.559 1.00 76.56 173 LEU A CA 1
ATOM 1377 C C . LEU A 1 173 ? 13.933 -15.937 2.990 1.00 76.56 173 LEU A C 1
ATOM 1379 O O . LEU A 1 173 ? 14.896 -15.869 2.224 1.00 76.56 173 LEU A O 1
ATOM 1383 N N . GLY A 1 174 ? 13.938 -15.404 4.213 1.00 69.50 174 GLY A N 1
ATOM 1384 C CA . GLY A 1 174 ? 14.984 -14.552 4.751 1.00 69.50 174 GLY A CA 1
ATOM 1385 C C . GLY A 1 174 ? 14.907 -13.119 4.229 1.00 69.50 174 GLY A C 1
ATOM 1386 O O . GLY A 1 174 ? 14.054 -12.757 3.417 1.00 69.50 174 GLY A O 1
ATOM 1387 N N . ARG A 1 175 ? 15.837 -12.287 4.705 1.00 62.75 175 ARG A N 1
ATOM 1388 C CA . ARG A 1 175 ? 15.948 -10.891 4.275 1.00 62.75 175 ARG A CA 1
ATOM 1389 C C . ARG A 1 175 ? 16.371 -10.813 2.817 1.00 62.75 175 ARG A C 1
ATOM 1391 O O . ARG A 1 175 ? 17.326 -11.470 2.403 1.00 62.75 175 ARG A O 1
ATOM 1398 N N . ASP A 1 176 ? 15.694 -9.956 2.072 1.00 59.03 176 ASP A N 1
ATOM 1399 C CA . ASP A 1 176 ? 16.103 -9.590 0.730 1.00 59.03 176 ASP A CA 1
ATOM 1400 C C . ASP A 1 176 ? 17.057 -8.385 0.786 1.00 59.03 176 ASP A C 1
ATOM 1402 O O . ASP A 1 176 ? 16.614 -7.285 1.093 1.00 59.03 176 ASP A O 1
ATOM 1406 N N . PRO A 1 177 ? 18.350 -8.529 0.456 1.00 46.12 177 PRO A N 1
ATOM 1407 C CA . PRO A 1 177 ? 19.262 -7.386 0.412 1.00 46.12 177 PRO A CA 1
ATOM 1408 C C . PRO A 1 177 ? 18.910 -6.367 -0.690 1.00 46.12 177 PRO A C 1
ATOM 1410 O O . PRO A 1 177 ? 19.450 -5.271 -0.676 1.00 46.12 177 PRO A O 1
ATOM 1413 N N . SER A 1 178 ? 18.028 -6.718 -1.639 1.00 49.97 178 SER A N 1
ATOM 1414 C CA . SER A 1 178 ? 17.509 -5.830 -2.700 1.00 49.97 178 SER A CA 1
ATOM 1415 C C . SER A 1 178 ? 16.091 -5.286 -2.440 1.00 49.97 178 SER A C 1
ATOM 1417 O O . SER A 1 178 ? 15.552 -4.525 -3.246 1.00 49.97 178 SER A O 1
ATOM 1419 N N . HIS A 1 179 ? 15.476 -5.684 -1.327 1.00 43.94 179 HIS A N 1
ATOM 1420 C CA . HIS A 1 179 ? 14.281 -5.071 -0.750 1.00 43.94 179 HIS A CA 1
ATOM 1421 C C . HIS A 1 179 ? 14.589 -4.857 0.723 1.00 43.94 179 HIS A C 1
ATOM 1423 O O . HIS A 1 179 ? 14.278 -5.695 1.574 1.00 43.94 179 HIS A O 1
ATOM 1429 N N . GLU A 1 180 ? 15.213 -3.721 1.028 1.00 32.41 180 GLU A N 1
ATOM 1430 C CA . GLU A 1 180 ? 15.173 -3.235 2.397 1.00 32.41 180 GLU A CA 1
ATOM 1431 C C . GLU A 1 180 ? 13.707 -3.127 2.811 1.00 32.41 180 GLU A C 1
ATOM 1433 O O . GLU A 1 180 ? 12.865 -2.559 2.112 1.00 32.41 180 GLU A O 1
ATOM 1438 N N . ILE A 1 181 ? 13.402 -3.800 3.919 1.00 31.36 181 ILE A N 1
ATOM 1439 C CA . ILE A 1 181 ? 12.083 -3.851 4.527 1.00 31.36 181 ILE A CA 1
ATOM 1440 C C . ILE A 1 181 ? 11.594 -2.412 4.645 1.00 31.36 181 ILE A C 1
ATOM 1442 O O . ILE A 1 181 ? 12.231 -1.596 5.308 1.00 31.36 181 ILE A O 1
ATOM 1446 N N . ALA A 1 182 ? 10.462 -2.115 4.013 1.00 27.86 182 ALA A N 1
ATOM 1447 C CA . ALA A 1 182 ? 9.747 -0.859 4.167 1.00 27.86 182 ALA A CA 1
ATOM 1448 C C . ALA A 1 182 ? 9.158 -0.756 5.591 1.00 27.86 182 ALA A C 1
ATOM 1450 O O . ALA A 1 182 ? 7.952 -0.811 5.781 1.00 27.86 182 ALA A O 1
ATOM 1451 N N . ALA A 1 183 ? 10.027 -0.645 6.595 1.00 24.97 183 ALA A N 1
ATOM 1452 C CA . ALA A 1 183 ? 9.776 -0.075 7.911 1.00 24.97 183 ALA A CA 1
ATOM 1453 C C . ALA A 1 183 ? 11.046 0.648 8.354 1.00 24.97 183 ALA A C 1
ATOM 1455 O O . ALA A 1 183 ? 11.960 0.030 8.889 1.00 24.97 183 ALA A O 1
ATOM 1456 N N . GLY A 1 184 ? 11.058 1.958 8.109 1.00 25.33 184 GLY A N 1
ATOM 1457 C CA . GLY A 1 184 ? 11.836 2.959 8.832 1.00 25.33 184 GLY A CA 1
ATOM 1458 C C . GLY A 1 184 ? 13.341 2.726 8.970 1.00 25.33 184 GLY A C 1
ATOM 1459 O O . GLY A 1 184 ? 13.799 2.071 9.902 1.00 25.33 184 GLY A O 1
ATOM 1460 N N . VAL A 1 185 ? 14.117 3.461 8.175 1.00 21.12 185 VAL A N 1
ATOM 1461 C CA . VAL A 1 185 ? 15.306 4.138 8.702 1.00 21.12 185 VAL A CA 1
ATOM 1462 C C . VAL A 1 185 ? 14.984 5.631 8.728 1.00 21.12 185 VAL A C 1
ATOM 1464 O O . VAL A 1 185 ? 15.166 6.322 7.738 1.00 21.12 185 VAL A O 1
ATOM 1467 N N . LEU A 1 186 ? 14.499 6.127 9.869 1.00 25.86 186 LEU A N 1
ATOM 1468 C CA . LEU A 1 186 ? 14.811 7.486 10.312 1.00 25.86 186 LEU A CA 1
ATOM 1469 C C . LEU A 1 186 ? 15.747 7.335 11.503 1.00 25.86 186 LEU A C 1
ATOM 1471 O O . LEU A 1 186 ? 15.342 7.162 12.652 1.00 25.86 186 LEU A O 1
ATOM 1475 N N . ALA A 1 187 ? 17.039 7.336 11.207 1.00 27.23 187 ALA A N 1
ATOM 1476 C CA . ALA A 1 187 ? 18.051 7.510 12.222 1.00 27.23 187 ALA A CA 1
ATOM 1477 C C . ALA A 1 187 ? 18.149 9.005 12.544 1.00 27.23 187 ALA A C 1
ATOM 1479 O O . ALA A 1 187 ? 18.983 9.695 11.978 1.00 27.23 187 ALA A O 1
ATOM 1480 N N . HIS A 1 188 ? 17.363 9.506 13.501 1.00 26.84 188 HIS A N 1
ATOM 1481 C CA . HIS A 1 188 ? 17.762 10.730 14.194 1.00 26.84 188 HIS A CA 1
ATOM 1482 C C . 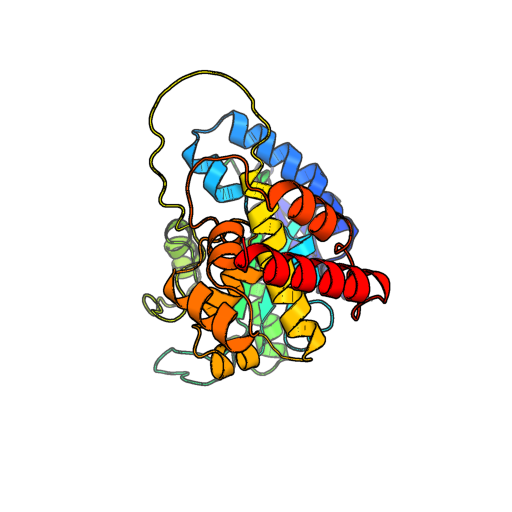HIS A 1 188 ? 17.417 10.695 15.684 1.00 26.84 188 HIS A C 1
ATOM 1484 O O . HIS A 1 188 ? 16.270 10.779 16.114 1.00 26.84 188 HIS A O 1
ATOM 1490 N N . LYS A 1 189 ? 18.467 10.584 16.506 1.00 24.55 189 LYS A N 1
ATOM 1491 C CA . LYS A 1 189 ? 18.402 10.829 17.952 1.00 24.55 189 LYS A CA 1
ATOM 1492 C C . LYS A 1 189 ? 17.937 12.274 18.195 1.00 24.55 189 LYS A C 1
ATOM 1494 O O . LYS A 1 189 ? 18.599 13.182 17.686 1.00 24.55 189 LYS A O 1
ATOM 1499 N N . PRO A 1 190 ? 16.918 12.531 19.034 1.00 23.05 190 PRO A N 1
ATOM 1500 C CA . PRO A 1 190 ? 16.631 13.885 19.477 1.00 23.05 190 PRO A CA 1
ATOM 1501 C C . PRO A 1 190 ? 17.633 14.292 20.566 1.00 23.05 190 PRO A C 1
ATOM 1503 O O . PRO A 1 190 ? 17.776 13.620 21.591 1.00 23.05 190 PRO A O 1
ATOM 1506 N N . LYS A 1 191 ? 18.320 15.421 20.364 1.00 27.16 191 LYS A N 1
ATOM 1507 C CA . LYS A 1 191 ? 18.913 16.179 21.471 1.00 27.16 191 LYS A CA 1
ATOM 1508 C C . LYS A 1 191 ? 17.788 16.938 22.173 1.00 27.16 191 LYS A C 1
ATOM 1510 O O . LYS A 1 191 ? 17.009 17.633 21.532 1.00 27.16 191 LYS A O 1
ATOM 1515 N N . GLN A 1 192 ? 17.705 16.777 23.490 1.00 28.67 192 GLN A N 1
ATOM 1516 C CA . GLN A 1 192 ? 16.824 17.556 24.356 1.00 28.67 192 GLN A CA 1
ATOM 1517 C C . GLN A 1 192 ? 17.205 19.044 24.320 1.00 28.67 192 GLN A C 1
ATOM 1519 O O . GLN A 1 192 ? 18.385 19.383 24.411 1.00 28.67 192 GLN A O 1
ATOM 1524 N N . GLY A 1 193 ? 16.197 19.912 24.254 1.00 24.72 193 GLY A N 1
ATOM 1525 C CA . GLY A 1 193 ? 16.325 21.358 24.416 1.00 24.72 193 GLY A CA 1
ATOM 1526 C C . GLY A 1 193 ? 15.050 22.067 23.964 1.00 24.72 193 GLY A C 1
ATOM 1527 O O . GLY A 1 193 ? 14.664 21.977 22.810 1.00 24.72 193 GLY A O 1
ATOM 1528 N N . SER A 1 194 ? 14.363 22.711 24.897 1.00 32.28 194 SER A N 1
ATOM 1529 C CA . SER A 1 194 ? 13.091 23.423 24.742 1.00 32.28 194 SER A CA 1
ATOM 1530 C C . SER A 1 194 ? 13.163 24.717 23.901 1.00 32.28 194 SER A C 1
ATOM 1532 O O . SER A 1 194 ? 14.164 25.424 23.995 1.00 32.28 194 SER A O 1
ATOM 1534 N N . VAL A 1 195 ? 12.007 25.093 23.305 1.00 26.59 195 VAL A N 1
ATOM 1535 C CA . VAL A 1 195 ? 11.574 26.429 22.777 1.00 26.59 195 VAL A CA 1
ATOM 1536 C C . VAL A 1 195 ? 12.017 26.769 21.329 1.00 26.59 195 VAL A C 1
ATOM 1538 O O . VAL A 1 195 ? 13.140 26.423 20.983 1.00 26.59 195 VAL A O 1
ATOM 1541 N N . PRO A 1 196 ? 11.291 27.587 20.518 1.00 29.23 196 PRO A N 1
ATOM 1542 C CA . PRO A 1 196 ? 9.860 27.703 20.163 1.00 29.23 196 PRO A CA 1
ATOM 1543 C C . PRO A 1 196 ? 9.591 27.317 18.674 1.00 29.23 196 PRO A C 1
ATOM 1545 O O . PRO A 1 196 ? 10.520 27.092 17.908 1.00 29.23 196 PRO A O 1
ATOM 1548 N N . VAL A 1 197 ? 8.320 27.272 18.250 1.00 32.50 197 VAL A N 1
ATOM 1549 C CA . VAL A 1 197 ? 7.880 26.989 16.862 1.00 32.50 197 VAL A CA 1
ATOM 1550 C C . VAL A 1 197 ? 8.438 28.035 15.883 1.00 32.50 197 VAL A C 1
ATOM 1552 O O . VAL A 1 197 ? 8.001 29.184 15.887 1.00 32.50 197 VAL A O 1
ATOM 1555 N N . VAL A 1 198 ? 9.395 27.631 15.049 1.00 30.09 198 VAL A N 1
ATOM 1556 C CA . VAL A 1 198 ? 9.833 28.349 13.844 1.00 30.09 198 VAL A CA 1
ATOM 1557 C C . VAL A 1 198 ? 9.465 27.434 12.682 1.00 30.09 198 VAL A C 1
ATOM 1559 O O . VAL A 1 198 ? 9.833 26.264 12.716 1.00 30.09 198 VAL A O 1
ATOM 1562 N N . GLU A 1 199 ? 8.687 27.923 11.716 1.00 34.72 199 GLU A N 1
ATOM 1563 C CA . GLU A 1 199 ? 8.335 27.163 10.509 1.00 34.72 199 GLU A CA 1
ATOM 1564 C C . GLU A 1 199 ? 9.617 26.624 9.859 1.00 34.72 199 GLU A C 1
ATOM 1566 O O . GLU A 1 199 ? 10.512 27.394 9.495 1.00 34.72 199 GLU A O 1
ATOM 1571 N N . ASP A 1 200 ? 9.740 25.298 9.793 1.00 43.31 200 ASP A N 1
ATOM 1572 C CA . ASP A 1 200 ? 10.949 24.636 9.325 1.00 43.31 200 ASP A CA 1
ATOM 1573 C C . ASP A 1 200 ? 11.046 24.777 7.801 1.00 43.31 200 ASP A C 1
ATOM 1575 O O . ASP A 1 200 ? 10.372 24.101 7.026 1.00 43.31 200 ASP A O 1
ATOM 1579 N N . HIS A 1 201 ? 11.856 25.734 7.348 1.00 51.22 201 HIS A N 1
ATOM 1580 C CA . HIS A 1 201 ? 12.119 25.949 5.926 1.00 51.22 201 HIS A CA 1
ATOM 1581 C C . HIS A 1 201 ? 12.847 24.760 5.270 1.00 51.22 201 HIS A C 1
ATOM 1583 O O . HIS A 1 201 ? 12.898 24.709 4.039 1.00 51.22 201 HIS A O 1
ATOM 1589 N N . SER A 1 202 ? 13.399 23.821 6.053 1.00 56.28 202 SER A N 1
ATOM 1590 C CA . SER A 1 202 ? 14.108 22.656 5.517 1.00 56.28 202 SER A CA 1
ATOM 1591 C C . SER A 1 202 ? 13.171 21.678 4.797 1.00 56.28 202 SER A C 1
ATOM 1593 O O . SER A 1 202 ? 13.518 21.223 3.707 1.00 56.28 202 SER A O 1
ATOM 1595 N N . ASP A 1 203 ? 11.943 21.486 5.291 1.00 63.47 203 ASP A N 1
ATOM 1596 C CA . ASP A 1 203 ? 10.936 20.603 4.680 1.00 63.47 203 ASP A CA 1
ATOM 1597 C C . ASP A 1 203 ? 10.608 21.023 3.237 1.00 63.47 203 ASP A C 1
ATOM 1599 O O . ASP A 1 203 ? 10.449 20.204 2.332 1.00 63.47 203 ASP A O 1
ATOM 1603 N N . GLN A 1 204 ? 10.544 22.332 2.979 1.00 71.81 204 GLN A N 1
ATOM 1604 C CA . GLN A 1 204 ? 10.173 22.865 1.663 1.00 71.81 204 GLN A CA 1
ATOM 1605 C C . GLN A 1 204 ? 11.296 22.730 0.624 1.00 71.81 204 GLN A C 1
ATOM 1607 O O . GLN A 1 204 ? 11.022 22.590 -0.569 1.00 71.81 204 GLN A O 1
ATOM 1612 N N . GLU A 1 205 ? 12.559 22.758 1.053 1.00 78.31 205 GLU A N 1
ATOM 1613 C CA . GLU A 1 205 ? 13.715 22.555 0.171 1.00 78.31 205 GLU A CA 1
ATOM 1614 C C . GLU A 1 205 ? 13.809 21.098 -0.299 1.00 78.31 205 GLU A C 1
ATOM 1616 O O . GLU A 1 205 ? 14.049 20.856 -1.485 1.00 78.31 205 GLU A O 1
ATOM 1621 N N . GLN A 1 206 ? 13.508 20.146 0.585 1.00 80.25 206 GLN A N 1
ATOM 1622 C CA . GLN A 1 206 ? 13.509 18.718 0.264 1.00 80.25 206 GLN A CA 1
ATOM 1623 C C . GLN A 1 206 ? 12.284 18.311 -0.584 1.00 80.25 206 GLN A C 1
ATOM 1625 O O . GLN A 1 206 ? 12.399 17.554 -1.557 1.00 80.25 206 GLN A O 1
ATOM 1630 N N . VAL A 1 207 ? 11.122 18.936 -0.345 1.00 78.38 207 VAL A N 1
ATOM 1631 C CA . VAL A 1 207 ? 9.967 18.863 -1.264 1.00 78.38 207 VAL A CA 1
ATOM 1632 C C . VAL A 1 207 ? 10.322 19.401 -2.653 1.00 78.38 207 VAL A C 1
ATOM 1634 O O . VAL A 1 207 ? 9.957 18.800 -3.667 1.00 78.38 207 VAL A O 1
ATOM 1637 N N . ALA A 1 208 ? 11.058 20.510 -2.742 1.00 83.81 208 ALA A N 1
ATOM 1638 C CA . ALA A 1 208 ? 11.502 21.033 -4.030 1.00 83.81 208 ALA A CA 1
ATOM 1639 C C . ALA A 1 208 ? 12.525 20.111 -4.713 1.00 83.81 208 ALA A C 1
ATOM 1641 O O . ALA A 1 208 ? 12.469 19.955 -5.932 1.00 83.81 208 ALA A O 1
ATOM 1642 N N . PHE A 1 209 ? 13.421 19.470 -3.957 1.00 84.81 209 PHE A N 1
ATOM 1643 C CA . PHE A 1 209 ? 14.381 18.497 -4.484 1.00 84.81 209 PHE A CA 1
ATOM 1644 C C . PHE A 1 209 ? 13.694 17.285 -5.121 1.00 84.81 209 PHE A C 1
ATOM 1646 O O . PHE A 1 209 ? 13.923 16.997 -6.296 1.00 84.81 209 PHE A O 1
ATOM 1653 N N . SER A 1 210 ? 12.816 16.613 -4.376 1.00 81.94 210 SER A N 1
ATOM 1654 C CA . SER A 1 210 ? 12.057 15.449 -4.860 1.00 81.94 210 SER A CA 1
ATOM 1655 C C . SER A 1 210 ? 11.239 15.789 -6.113 1.00 81.94 210 SER A C 1
ATOM 1657 O O . SER A 1 210 ? 11.324 15.098 -7.134 1.00 81.94 210 SER A O 1
ATOM 1659 N N . THR A 1 211 ? 10.545 16.931 -6.089 1.00 84.12 211 THR A N 1
ATOM 1660 C CA . THR A 1 211 ? 9.765 17.447 -7.226 1.00 84.12 211 THR A CA 1
ATOM 1661 C C . THR A 1 211 ? 10.647 17.752 -8.443 1.00 84.12 211 THR A C 1
ATOM 1663 O O . THR A 1 211 ? 10.287 17.422 -9.574 1.00 84.12 211 THR A O 1
ATOM 1666 N N . LEU A 1 212 ? 11.825 18.349 -8.239 1.00 88.25 212 LEU A N 1
ATOM 1667 C CA . LEU A 1 212 ? 12.776 18.668 -9.306 1.00 88.25 212 LEU A CA 1
ATOM 1668 C C . LEU A 1 212 ? 13.239 17.403 -10.036 1.00 88.25 212 LEU A C 1
ATOM 1670 O O . LEU A 1 212 ? 13.186 17.352 -11.266 1.00 88.25 212 LEU A O 1
ATOM 1674 N N . ILE A 1 213 ? 13.656 16.373 -9.295 1.00 88.62 213 ILE A N 1
ATOM 1675 C CA . ILE A 1 213 ? 14.124 15.108 -9.879 1.00 88.62 213 ILE A CA 1
ATOM 1676 C C . ILE A 1 213 ? 12.995 14.413 -10.645 1.00 88.62 213 ILE A C 1
ATOM 1678 O O . ILE A 1 213 ? 13.188 14.007 -11.797 1.00 88.62 213 ILE A O 1
ATOM 1682 N N . GLN A 1 214 ? 11.796 14.364 -10.060 1.00 83.94 214 GLN A N 1
ATOM 1683 C CA . GLN A 1 214 ? 10.619 13.781 -10.695 1.00 83.94 214 GLN A CA 1
ATOM 1684 C C . GLN A 1 214 ? 10.265 14.490 -12.015 1.00 83.94 214 GLN A C 1
ATOM 1686 O O . GLN A 1 214 ? 10.017 13.830 -13.032 1.00 83.94 214 GLN A O 1
ATOM 1691 N N . LEU A 1 215 ? 10.252 15.828 -12.032 1.00 81.19 215 LEU A N 1
ATOM 1692 C CA . LEU A 1 215 ? 9.921 16.602 -13.230 1.00 81.19 215 LEU A CA 1
ATOM 1693 C C . LEU A 1 215 ? 11.002 16.496 -14.310 1.00 81.19 215 LEU A C 1
ATOM 1695 O O . LEU A 1 215 ? 10.660 16.291 -15.473 1.00 81.19 215 LEU A O 1
ATOM 1699 N N . LEU A 1 216 ? 12.289 16.543 -13.956 1.00 86.94 216 LEU A N 1
ATOM 1700 C CA . LEU A 1 216 ? 13.387 16.355 -14.913 1.00 86.94 216 LEU A CA 1
ATOM 1701 C C . LEU A 1 216 ? 13.354 14.966 -15.560 1.00 86.94 216 LEU A C 1
ATOM 1703 O O . LEU A 1 216 ? 13.555 14.826 -16.771 1.00 86.94 216 LEU A O 1
ATOM 1707 N N . ARG A 1 217 ? 13.054 13.927 -14.770 1.00 89.75 217 ARG A N 1
ATOM 1708 C CA . ARG A 1 217 ? 12.867 12.566 -15.279 1.00 89.75 217 ARG A CA 1
ATOM 1709 C C . ARG A 1 217 ? 11.707 12.503 -16.274 1.00 89.75 217 ARG A C 1
ATOM 1711 O O . ARG A 1 217 ? 11.854 11.931 -17.358 1.00 89.75 217 ARG A O 1
ATOM 1718 N N . ARG A 1 218 ? 10.565 13.098 -15.914 1.00 81.56 218 ARG A N 1
ATOM 1719 C CA . ARG A 1 218 ? 9.353 13.144 -16.746 1.00 81.56 218 ARG A CA 1
ATOM 1720 C C . ARG A 1 218 ? 9.559 13.952 -18.027 1.00 81.56 218 ARG A C 1
ATOM 1722 O O . ARG A 1 218 ? 9.129 13.491 -19.079 1.00 81.56 218 ARG A O 1
ATOM 1729 N N . GLN A 1 219 ? 10.265 15.083 -17.968 1.00 84.12 219 GLN A N 1
ATOM 1730 C CA . GLN A 1 219 ? 10.588 15.919 -19.132 1.00 84.12 219 GLN A CA 1
ATOM 1731 C C . GLN A 1 219 ? 11.421 15.149 -20.161 1.00 84.12 219 GLN A C 1
ATOM 1733 O O . GLN A 1 219 ? 11.212 15.278 -21.364 1.00 84.12 219 GLN A O 1
ATOM 1738 N N . ARG A 1 220 ? 12.333 14.286 -19.696 1.00 83.25 220 ARG A N 1
ATOM 1739 C CA . ARG A 1 220 ? 13.134 13.404 -20.559 1.00 83.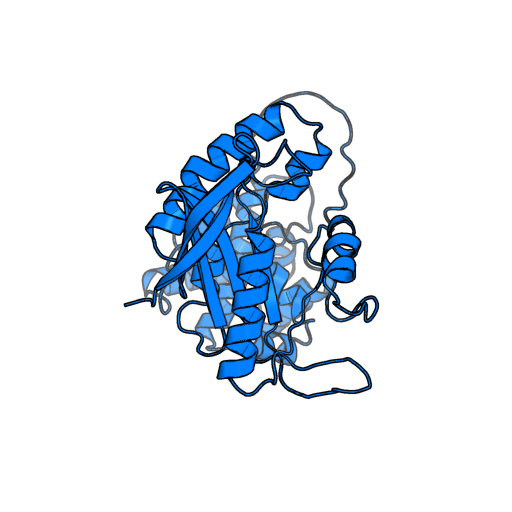25 220 ARG A CA 1
ATOM 1740 C C . ARG A 1 220 ? 12.417 12.099 -20.948 1.00 83.25 220 ARG A C 1
ATOM 1742 O O . ARG A 1 220 ? 13.022 11.255 -21.607 1.00 83.25 220 ARG A O 1
ATOM 1749 N N . GLY A 1 221 ? 11.159 11.901 -20.538 1.00 78.38 221 GLY A N 1
ATOM 1750 C CA . GLY A 1 221 ? 10.377 10.693 -20.831 1.00 78.38 221 GLY A CA 1
ATOM 1751 C C . GLY A 1 221 ? 10.971 9.405 -20.247 1.00 78.38 221 GLY A C 1
ATOM 1752 O O . GLY A 1 221 ? 10.794 8.325 -20.812 1.00 78.38 221 GLY A O 1
ATOM 1753 N N . LEU A 1 222 ? 11.729 9.501 -19.152 1.00 71.94 222 LEU A N 1
ATOM 1754 C CA . LEU A 1 222 ? 12.442 8.367 -18.564 1.00 71.94 222 LEU A CA 1
ATOM 1755 C C . LEU A 1 222 ? 11.562 7.638 -17.541 1.00 71.94 222 LEU A C 1
ATOM 1757 O O . LEU A 1 222 ? 10.926 8.262 -16.689 1.00 71.94 222 LEU A O 1
ATOM 1761 N N . SER A 1 223 ? 11.564 6.303 -17.566 1.00 72.81 223 SER A N 1
ATOM 1762 C CA . SER A 1 223 ? 11.085 5.519 -16.421 1.00 72.81 223 SER A CA 1
ATOM 1763 C C . SER A 1 223 ? 12.078 5.631 -15.261 1.00 72.81 223 SER A C 1
ATOM 1765 O O . SER A 1 223 ? 13.259 5.917 -15.471 1.00 72.81 223 SER A O 1
ATOM 1767 N N . ILE A 1 224 ? 11.621 5.374 -14.033 1.00 61.97 224 ILE A N 1
ATOM 1768 C CA . ILE A 1 224 ? 12.490 5.428 -12.848 1.00 61.97 224 ILE A CA 1
ATOM 1769 C C . ILE A 1 224 ? 13.665 4.448 -12.947 1.00 61.97 224 ILE A C 1
ATOM 1771 O O . ILE A 1 224 ? 14.804 4.804 -12.671 1.00 61.97 224 ILE A O 1
ATOM 1775 N N . THR A 1 225 ? 13.414 3.247 -13.473 1.00 58.69 225 THR A N 1
ATOM 1776 C CA . THR A 1 225 ? 14.440 2.227 -13.718 1.00 58.69 225 THR A CA 1
ATOM 1777 C C . THR A 1 225 ? 15.453 2.656 -14.774 1.00 58.69 225 THR A C 1
ATOM 1779 O O . THR A 1 225 ? 16.636 2.362 -14.641 1.00 58.69 225 THR A O 1
ATOM 1782 N N . LYS A 1 226 ? 15.012 3.385 -15.806 1.00 69.00 226 LYS A N 1
ATOM 1783 C CA . LYS A 1 226 ? 15.887 3.875 -16.873 1.00 69.00 226 LYS A CA 1
ATOM 1784 C C . LYS A 1 226 ? 16.759 5.034 -16.396 1.00 69.00 226 LYS A C 1
ATOM 1786 O O . LYS A 1 226 ? 17.931 5.079 -16.748 1.00 69.00 226 LYS A O 1
ATOM 1791 N N . LEU A 1 227 ? 16.216 5.940 -15.580 1.00 83.00 227 LEU A N 1
ATOM 1792 C CA . LEU A 1 227 ? 17.015 6.991 -14.945 1.00 83.00 227 LEU A CA 1
ATOM 1793 C C . LEU A 1 227 ? 18.054 6.391 -13.988 1.00 83.00 227 LEU A C 1
ATOM 1795 O O . LEU A 1 227 ? 19.218 6.766 -14.066 1.00 83.00 227 LEU A O 1
ATOM 1799 N N . ALA A 1 228 ? 17.651 5.437 -13.145 1.00 73.69 228 ALA A N 1
ATOM 1800 C CA . ALA A 1 228 ? 18.547 4.743 -12.223 1.00 73.69 228 ALA A CA 1
ATOM 1801 C C . ALA A 1 228 ? 19.734 4.092 -12.954 1.00 73.69 228 ALA A C 1
ATOM 1803 O O . ALA A 1 228 ? 20.885 4.330 -12.598 1.00 73.69 228 ALA A O 1
ATOM 1804 N N . ASP A 1 229 ? 19.465 3.349 -14.031 1.00 76.44 229 ASP A N 1
ATOM 1805 C CA . ASP A 1 229 ? 20.507 2.709 -14.840 1.00 76.44 229 ASP A CA 1
ATOM 1806 C C . ASP A 1 229 ? 21.438 3.742 -15.504 1.00 76.44 229 ASP A C 1
ATOM 1808 O O . ASP A 1 229 ? 22.661 3.687 -15.358 1.00 76.44 229 ASP A O 1
ATOM 1812 N N . MET A 1 230 ? 20.868 4.760 -16.159 1.00 83.00 230 MET A N 1
ATOM 1813 C CA . MET A 1 230 ? 21.647 5.778 -16.870 1.00 83.00 230 MET A CA 1
ATOM 1814 C C . MET A 1 230 ? 22.489 6.668 -15.944 1.00 83.00 230 MET A C 1
ATOM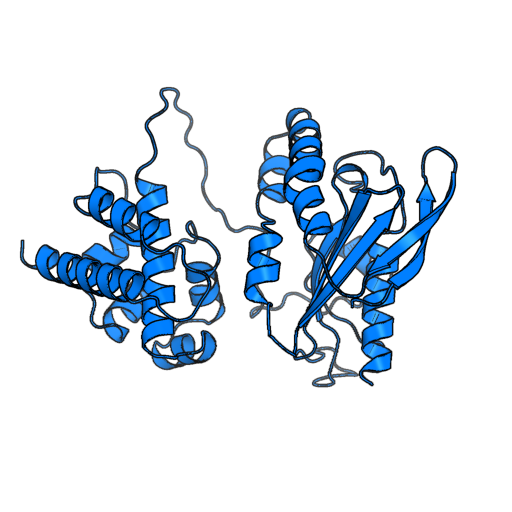 1816 O O . MET A 1 230 ? 23.601 7.045 -16.311 1.00 83.00 230 MET A O 1
ATOM 1820 N N . ALA A 1 231 ? 21.978 6.998 -14.757 1.00 87.88 231 ALA A N 1
ATOM 1821 C CA . ALA A 1 231 ? 22.691 7.782 -13.751 1.00 87.88 231 ALA A CA 1
ATOM 1822 C C . ALA A 1 231 ? 23.559 6.910 -12.820 1.00 87.88 231 ALA A C 1
ATOM 1824 O O . ALA A 1 231 ? 24.289 7.436 -11.979 1.00 87.88 231 ALA A O 1
ATOM 1825 N N . ARG A 1 232 ? 23.526 5.576 -12.983 1.00 86.25 232 ARG A N 1
ATOM 1826 C CA . ARG A 1 232 ? 24.212 4.588 -12.128 1.00 86.25 232 ARG A CA 1
ATOM 1827 C C . ARG A 1 232 ? 23.842 4.725 -10.646 1.00 86.25 232 ARG A C 1
ATOM 1829 O O . ARG A 1 232 ? 24.712 4.636 -9.776 1.00 86.25 232 ARG A O 1
ATOM 1836 N N . ILE A 1 233 ? 22.564 4.967 -10.386 1.00 81.19 233 ILE A N 1
ATOM 1837 C CA . ILE A 1 233 ? 21.964 5.119 -9.059 1.00 81.19 233 ILE A CA 1
ATOM 1838 C C . ILE A 1 233 ? 21.169 3.853 -8.749 1.00 81.19 233 ILE A C 1
ATOM 1840 O O . ILE A 1 233 ? 20.586 3.228 -9.635 1.00 81.19 233 ILE A O 1
ATOM 1844 N N . GLU A 1 234 ? 21.138 3.460 -7.483 1.00 68.56 234 GLU A N 1
ATOM 1845 C CA . GLU A 1 234 ? 20.292 2.360 -7.042 1.00 68.56 234 GLU A CA 1
ATOM 1846 C C . GLU A 1 234 ? 18.806 2.717 -7.218 1.00 68.56 234 GLU A C 1
ATOM 1848 O O . GLU A 1 234 ? 18.355 3.779 -6.794 1.00 68.56 234 GLU A O 1
ATOM 1853 N N . VAL A 1 235 ? 18.016 1.822 -7.821 1.00 59.66 235 VAL A N 1
ATOM 1854 C CA . VAL A 1 235 ? 16.591 2.083 -8.108 1.00 59.66 235 VAL A CA 1
ATOM 1855 C C . VAL A 1 235 ? 15.812 2.437 -6.835 1.00 59.66 235 VAL A C 1
ATOM 1857 O O . VAL A 1 235 ? 14.971 3.330 -6.876 1.00 59.66 235 VAL A O 1
ATOM 1860 N N . GLY A 1 236 ? 16.107 1.769 -5.713 1.00 52.19 236 GLY A N 1
ATOM 1861 C CA . GLY A 1 236 ? 15.484 2.045 -4.415 1.00 52.19 236 GLY A CA 1
ATOM 1862 C C . GLY A 1 236 ? 15.806 3.439 -3.878 1.00 52.19 236 GLY A C 1
ATOM 1863 O O . GLY A 1 236 ? 14.942 4.093 -3.308 1.00 52.19 236 GLY A O 1
ATOM 1864 N N . GLU A 1 237 ? 17.014 3.933 -4.139 1.00 69.69 237 GLU A N 1
ATOM 1865 C CA . GLU A 1 237 ? 17.437 5.263 -3.708 1.00 69.69 237 GLU A CA 1
ATOM 1866 C C . GLU A 1 237 ? 16.741 6.364 -4.513 1.00 69.69 237 GLU A C 1
ATOM 1868 O O . GLU A 1 237 ? 16.264 7.344 -3.952 1.00 69.69 237 GLU A O 1
ATOM 1873 N N . LEU A 1 238 ? 16.593 6.166 -5.824 1.00 67.94 238 LEU A N 1
ATOM 1874 C CA . LEU A 1 238 ? 15.842 7.085 -6.676 1.00 67.94 238 LEU A CA 1
ATOM 1875 C C . LEU A 1 238 ? 14.327 7.049 -6.394 1.00 67.94 238 LEU A C 1
ATOM 1877 O O . LEU A 1 238 ? 13.663 8.080 -6.459 1.00 67.94 238 LEU A O 1
ATOM 1881 N N . LEU A 1 239 ? 13.787 5.873 -6.054 1.00 58.41 239 LEU A N 1
ATOM 1882 C CA . LEU A 1 239 ? 12.411 5.716 -5.570 1.00 58.41 239 LEU A CA 1
ATOM 1883 C C . LEU A 1 239 ? 12.188 6.468 -4.259 1.00 58.41 239 LEU A C 1
ATOM 1885 O O . LEU A 1 239 ? 11.183 7.164 -4.148 1.00 58.41 239 LEU A O 1
ATOM 1889 N N . GLY A 1 240 ? 13.113 6.365 -3.301 1.00 58.47 240 GLY A N 1
ATOM 1890 C CA . GLY A 1 240 ? 13.064 7.119 -2.046 1.00 58.47 240 GLY A CA 1
ATOM 1891 C C . GLY A 1 240 ? 12.966 8.622 -2.298 1.00 58.47 240 GLY A C 1
ATOM 1892 O O . GLY A 1 240 ? 12.029 9.254 -1.824 1.00 58.47 240 GLY A O 1
ATOM 1893 N N . ILE A 1 241 ? 13.839 9.152 -3.162 1.00 78.12 241 ILE A N 1
ATOM 1894 C CA . ILE A 1 241 ? 13.852 10.575 -3.540 1.00 78.12 241 ILE A CA 1
ATOM 1895 C C . ILE A 1 241 ? 12.513 11.040 -4.134 1.00 78.12 241 ILE A C 1
ATOM 1897 O O . ILE A 1 241 ? 12.078 12.145 -3.839 1.00 78.12 241 ILE A O 1
ATOM 1901 N N . GLU A 1 242 ? 11.861 10.250 -4.995 1.00 76.19 242 GLU A N 1
ATOM 1902 C CA . GLU A 1 242 ? 10.609 10.675 -5.649 1.00 76.19 242 GLU A CA 1
ATOM 1903 C C . GLU A 1 242 ? 9.337 10.392 -4.834 1.00 76.19 242 GLU A C 1
ATOM 1905 O O . GLU A 1 242 ? 8.290 10.971 -5.128 1.00 76.19 242 GLU A O 1
ATOM 1910 N N . SER A 1 243 ? 9.391 9.484 -3.857 1.00 59.31 243 SER A N 1
ATOM 1911 C CA . SER A 1 243 ? 8.215 9.047 -3.086 1.00 59.31 243 SER A CA 1
ATOM 1912 C C . SER A 1 243 ? 8.120 9.649 -1.688 1.00 59.31 243 SER A C 1
ATOM 1914 O O . SER A 1 243 ? 7.012 9.734 -1.155 1.00 59.31 243 SER A O 1
ATOM 1916 N N . ASP A 1 244 ? 9.239 10.093 -1.118 1.00 61.97 244 ASP A N 1
ATOM 1917 C CA . ASP A 1 244 ? 9.291 10.741 0.186 1.00 61.97 244 ASP A CA 1
ATOM 1918 C C . ASP A 1 244 ? 10.111 12.038 0.100 1.00 61.97 244 ASP A C 1
ATOM 1920 O O . ASP A 1 244 ? 11.329 11.995 -0.077 1.00 61.97 244 ASP A O 1
ATOM 1924 N N . PRO A 1 245 ? 9.458 13.205 0.244 1.00 62.97 245 PRO A N 1
ATOM 1925 C CA . PRO A 1 245 ? 10.137 14.487 0.284 1.00 62.97 245 PRO A CA 1
ATOM 1926 C C . PRO A 1 245 ? 11.228 14.604 1.340 1.00 62.97 245 PRO A C 1
ATOM 1928 O O . PRO A 1 245 ? 12.132 15.383 1.107 1.00 62.97 245 PRO A O 1
ATOM 1931 N N . HIS A 1 246 ? 11.166 13.860 2.449 1.00 67.06 246 HIS A N 1
ATOM 1932 C CA . HIS A 1 246 ? 12.166 13.919 3.524 1.00 67.06 246 HIS A CA 1
ATOM 1933 C C . HIS A 1 246 ? 13.194 12.789 3.439 1.00 67.06 246 HIS A C 1
ATOM 1935 O O . HIS A 1 246 ? 13.991 12.594 4.358 1.00 67.06 246 HIS A O 1
ATOM 1941 N N . PHE A 1 247 ? 13.182 12.018 2.349 1.00 66.88 247 PHE A N 1
ATOM 1942 C CA . PHE A 1 247 ? 14.191 11.001 2.119 1.00 66.88 247 PHE A CA 1
ATOM 1943 C C . PHE A 1 247 ? 15.568 11.656 2.018 1.00 66.88 247 PHE A C 1
ATOM 1945 O O . PHE A 1 247 ? 15.788 12.510 1.162 1.00 66.88 247 PHE A O 1
ATOM 1952 N N . GLU A 1 248 ? 16.507 11.220 2.855 1.00 75.12 248 GLU A N 1
ATOM 1953 C CA . GLU A 1 248 ? 17.897 11.666 2.803 1.00 75.12 248 GLU A CA 1
ATOM 1954 C C . GLU A 1 248 ? 18.677 10.823 1.777 1.00 75.12 248 GLU A C 1
ATOM 1956 O O . GLU A 1 248 ? 19.066 9.686 2.073 1.00 75.12 248 GLU A O 1
ATOM 1961 N N . PRO A 1 249 ? 18.936 11.329 0.554 1.00 76.81 249 PRO A N 1
ATOM 1962 C CA . PRO A 1 249 ? 19.728 10.587 -0.415 1.00 76.81 249 PRO A CA 1
ATOM 1963 C C . PRO A 1 249 ? 21.183 10.492 0.034 1.00 76.81 249 PRO A C 1
ATOM 1965 O O . PRO A 1 249 ? 21.718 11.395 0.680 1.00 76.81 249 PRO A O 1
ATOM 1968 N N . LYS A 1 250 ? 21.898 9.446 -0.390 1.00 83.31 250 LYS A N 1
ATOM 1969 C CA . LYS A 1 250 ? 23.339 9.381 -0.130 1.00 83.31 250 LYS A CA 1
ATOM 1970 C C . LYS A 1 250 ? 24.014 10.538 -0.880 1.00 83.31 250 LYS A C 1
ATOM 1972 O O . LYS A 1 250 ? 23.657 10.813 -2.030 1.00 83.31 250 LYS A O 1
ATOM 1977 N N . PRO A 1 251 ? 25.072 11.156 -0.322 1.00 82.12 251 PRO A N 1
ATOM 1978 C CA . PRO A 1 251 ? 25.799 12.234 -0.998 1.00 82.12 251 PRO A CA 1
ATOM 1979 C C . PRO A 1 251 ? 26.231 11.869 -2.424 1.00 82.12 251 PRO A C 1
ATOM 1981 O O . PRO A 1 251 ? 26.111 12.668 -3.350 1.00 82.12 251 PRO A O 1
ATOM 1984 N N . ARG A 1 252 ? 26.657 10.615 -2.624 1.00 83.94 252 ARG A N 1
ATOM 1985 C CA . ARG A 1 252 ? 27.017 10.069 -3.939 1.00 83.94 252 ARG A CA 1
ATOM 1986 C C . ARG A 1 252 ? 25.883 10.200 -4.961 1.00 83.94 252 ARG A C 1
ATOM 1988 O O . ARG A 1 252 ? 26.150 10.537 -6.108 1.00 83.94 252 ARG A O 1
ATOM 1995 N N . THR A 1 253 ? 24.647 9.954 -4.556 1.00 85.88 253 THR A N 1
ATOM 1996 C CA . THR A 1 253 ? 23.482 9.976 -5.444 1.00 85.88 253 THR A CA 1
ATOM 1997 C C . THR A 1 253 ? 23.136 11.383 -5.877 1.00 85.88 253 THR A C 1
ATOM 1999 O O . THR A 1 253 ? 22.849 11.607 -7.049 1.00 85.88 253 THR A O 1
ATOM 2002 N N . VAL A 1 254 ? 23.268 12.357 -4.977 1.00 89.12 254 VAL A N 1
ATOM 2003 C CA . VAL A 1 254 ? 23.110 13.772 -5.329 1.00 89.12 254 VAL A CA 1
ATOM 2004 C C . VAL A 1 254 ? 24.159 14.197 -6.356 1.00 89.12 254 VAL A C 1
ATOM 2006 O O . VAL A 1 254 ? 23.811 14.831 -7.350 1.00 89.12 254 VAL A O 1
ATOM 2009 N N . HIS A 1 255 ? 25.419 13.780 -6.190 1.00 87.50 255 HIS A N 1
ATOM 2010 C CA . HIS A 1 255 ? 26.462 14.022 -7.192 1.00 87.50 255 HIS A CA 1
ATOM 2011 C C . HIS A 1 255 ? 26.145 13.370 -8.547 1.00 87.50 255 HIS A C 1
ATOM 2013 O O . HIS A 1 255 ? 26.319 14.007 -9.583 1.00 87.50 255 HIS A O 1
ATOM 2019 N N . GLN A 1 256 ? 25.652 12.129 -8.553 1.00 89.19 256 GLN A N 1
ATOM 2020 C CA . GLN A 1 256 ? 25.294 11.414 -9.783 1.00 89.19 256 GLN A CA 1
ATOM 2021 C C . GLN A 1 256 ? 24.100 12.056 -10.506 1.00 89.19 256 GLN A C 1
ATOM 2023 O O . GLN A 1 256 ? 24.108 12.164 -11.731 1.00 89.19 256 GLN A O 1
ATOM 2028 N N . LEU A 1 257 ? 23.094 12.529 -9.764 1.00 91.56 257 LEU A N 1
ATOM 2029 C CA . LEU A 1 257 ? 21.962 13.275 -10.321 1.00 91.56 257 LEU A CA 1
ATOM 2030 C C . LEU A 1 257 ? 22.401 14.633 -10.874 1.00 91.56 257 LEU A C 1
ATOM 2032 O O . LEU A 1 257 ? 21.989 15.002 -11.974 1.00 91.56 257 LEU A O 1
ATOM 2036 N N . ALA A 1 258 ? 23.262 15.349 -10.147 1.00 92.56 258 ALA A N 1
ATOM 2037 C CA . ALA A 1 258 ? 23.833 16.615 -10.592 1.00 92.56 258 ALA A CA 1
ATOM 2038 C C . ALA A 1 258 ? 24.607 16.446 -11.908 1.00 92.56 258 ALA A C 1
ATOM 2040 O O . ALA A 1 258 ? 24.368 17.178 -12.867 1.00 92.56 258 ALA A O 1
ATOM 2041 N N . GLU A 1 259 ? 25.460 15.425 -11.999 1.00 92.81 259 GLU A N 1
ATOM 2042 C CA . GLU A 1 259 ? 26.214 15.107 -13.214 1.00 92.81 259 GLU A CA 1
ATOM 2043 C C . GLU A 1 259 ? 25.285 14.752 -14.387 1.00 92.81 259 GLU A C 1
ATOM 2045 O O . GLU A 1 259 ? 25.423 15.304 -15.480 1.00 92.81 259 GLU A O 1
ATOM 2050 N N . TYR A 1 260 ? 24.298 13.881 -14.156 1.00 94.06 260 TYR A N 1
ATOM 2051 C CA . TYR A 1 260 ? 23.387 13.396 -15.195 1.00 94.06 260 TYR A CA 1
ATOM 2052 C C . TYR A 1 260 ? 22.452 14.479 -15.759 1.00 94.06 260 TYR A C 1
ATOM 2054 O O . TYR A 1 260 ? 22.138 14.505 -16.959 1.00 94.06 260 TYR A O 1
ATOM 2062 N N . PHE A 1 261 ? 21.961 15.369 -14.895 1.00 92.69 261 PHE A N 1
ATOM 2063 C CA . PHE A 1 261 ? 21.084 16.468 -15.294 1.00 92.69 261 PHE A CA 1
ATOM 2064 C C . PHE A 1 261 ? 21.841 17.752 -15.647 1.00 92.69 261 PHE A C 1
ATOM 2066 O O . PHE A 1 261 ? 21.205 18.694 -16.115 1.00 92.69 261 PHE A O 1
ATOM 2073 N N . HIS A 1 262 ? 23.171 17.759 -15.510 1.00 92.62 262 HIS A N 1
ATOM 2074 C CA . HIS A 1 262 ? 24.032 18.929 -15.693 1.00 92.62 262 HIS A CA 1
ATOM 2075 C C . HIS A 1 262 ? 23.625 20.097 -14.784 1.00 92.62 262 HIS A C 1
ATOM 2077 O O . HIS A 1 262 ? 23.483 21.235 -15.228 1.00 92.62 262 HIS A O 1
ATOM 2083 N N . LEU A 1 263 ? 23.401 19.784 -13.508 1.00 92.38 263 LEU A N 1
ATOM 2084 C CA . LEU A 1 263 ? 23.015 20.730 -12.468 1.00 92.38 263 LEU A CA 1
ATOM 2085 C C . LEU A 1 263 ? 24.181 21.002 -11.509 1.00 92.38 263 LEU A C 1
ATOM 2087 O O . LEU A 1 263 ? 25.018 20.123 -11.291 1.00 92.38 263 LEU A O 1
ATOM 2091 N N . PRO A 1 264 ? 24.219 22.194 -10.895 1.00 89.81 264 PRO A N 1
ATOM 2092 C CA . PRO A 1 264 ? 25.227 22.547 -9.904 1.00 89.81 264 PRO A CA 1
ATOM 2093 C C . PRO A 1 264 ? 25.085 21.677 -8.650 1.00 89.81 264 PRO A C 1
ATOM 2095 O O . PRO A 1 264 ? 23.986 21.493 -8.121 1.00 89.81 264 PRO A O 1
ATOM 2098 N N . VAL A 1 265 ? 26.203 21.154 -8.145 1.00 88.00 265 VAL A N 1
ATOM 2099 C CA . VAL A 1 265 ? 26.204 20.188 -7.033 1.00 88.00 265 VAL A CA 1
ATOM 2100 C C . VAL A 1 265 ? 25.789 20.852 -5.721 1.00 88.00 265 VAL A C 1
ATOM 2102 O O . VAL A 1 265 ? 24.969 20.304 -4.993 1.00 88.00 265 VAL A O 1
ATOM 2105 N N . GLN A 1 266 ? 26.325 22.037 -5.406 1.00 85.62 266 GLN A N 1
ATOM 2106 C CA . GLN A 1 266 ? 26.073 22.686 -4.113 1.00 85.62 266 GLN A CA 1
ATOM 2107 C C . GLN A 1 266 ? 24.593 23.029 -3.863 1.00 85.62 266 GLN A C 1
ATOM 2109 O O . GLN A 1 266 ? 24.102 22.719 -2.775 1.00 85.62 266 GLN A O 1
ATOM 2114 N N . PRO A 1 267 ? 23.858 23.644 -4.813 1.00 86.44 267 PRO A N 1
ATOM 2115 C CA . PRO A 1 267 ? 22.423 23.861 -4.654 1.00 86.44 267 PRO A CA 1
ATOM 2116 C C . PRO A 1 267 ? 21.662 22.545 -4.492 1.00 86.44 267 PRO A C 1
ATOM 2118 O O . PRO A 1 267 ? 20.775 22.458 -3.649 1.00 86.44 267 PRO A O 1
ATOM 2121 N N . LEU A 1 268 ? 22.046 21.506 -5.239 1.00 86.38 268 LEU A N 1
ATOM 2122 C CA . LEU A 1 268 ? 21.374 20.211 -5.200 1.00 86.38 268 LEU A CA 1
ATOM 2123 C C . LEU A 1 268 ? 21.569 19.486 -3.858 1.00 86.38 268 LEU A C 1
ATOM 2125 O O . LEU A 1 268 ? 20.599 18.982 -3.302 1.00 86.38 268 LEU A O 1
ATOM 2129 N N . THR A 1 269 ? 22.780 19.511 -3.293 1.00 84.38 269 THR A N 1
ATOM 2130 C CA . THR A 1 269 ? 23.091 18.972 -1.953 1.00 84.38 269 THR A CA 1
ATOM 2131 C C . THR A 1 269 ? 22.339 19.701 -0.847 1.00 84.38 269 THR A C 1
ATOM 2133 O O . THR A 1 269 ? 21.978 19.106 0.166 1.00 84.38 269 THR A O 1
ATOM 2136 N N . ARG A 1 270 ? 22.086 20.998 -1.030 1.00 83.81 270 ARG A N 1
ATOM 2137 C CA . ARG A 1 270 ? 21.311 21.776 -0.068 1.00 83.81 270 ARG A CA 1
ATOM 2138 C C . ARG A 1 270 ? 19.831 21.438 -0.129 1.00 83.81 270 ARG A C 1
ATOM 2140 O O . ARG A 1 270 ? 19.233 21.154 0.902 1.00 83.81 270 ARG A O 1
ATOM 2147 N N . LEU A 1 271 ? 19.276 21.420 -1.339 1.00 83.31 271 LEU A N 1
ATOM 2148 C CA . LEU A 1 271 ? 17.887 21.032 -1.558 1.00 83.31 271 LEU A CA 1
ATOM 2149 C C . LEU A 1 271 ? 17.627 19.601 -1.072 1.00 83.31 271 LEU A C 1
ATOM 2151 O O . LEU A 1 271 ? 16.569 19.335 -0.527 1.00 83.31 271 LEU A O 1
ATOM 2155 N N . SER A 1 272 ? 18.598 18.694 -1.189 1.00 81.19 272 SER A N 1
ATOM 2156 C CA . SER A 1 272 ? 18.455 17.315 -0.717 1.00 81.19 272 SER A CA 1
ATOM 2157 C C . SER A 1 272 ? 18.524 17.142 0.806 1.00 81.19 272 SER A C 1
ATOM 2159 O O . SER A 1 272 ? 18.573 16.009 1.272 1.00 81.19 272 SER A O 1
ATOM 2161 N N . GLY A 1 273 ? 18.634 18.224 1.583 1.00 77.62 273 GLY A N 1
ATOM 2162 C CA . GLY A 1 273 ? 18.680 18.155 3.044 1.00 77.62 273 GLY A CA 1
ATOM 2163 C C . GLY A 1 273 ? 20.028 17.739 3.643 1.00 77.62 273 GLY A C 1
ATOM 2164 O O . GLY A 1 273 ? 20.139 17.640 4.856 1.00 77.62 273 GLY A O 1
ATOM 2165 N N . LEU A 1 274 ? 21.084 17.562 2.838 1.00 74.50 274 LEU A N 1
ATOM 2166 C CA . LEU A 1 274 ? 22.400 17.102 3.314 1.00 74.50 274 LEU A CA 1
ATOM 2167 C C . LEU A 1 274 ? 23.256 18.206 3.971 1.00 74.50 274 LEU A C 1
ATOM 2169 O O . LEU A 1 274 ? 24.430 17.984 4.276 1.00 74.50 274 LEU A O 1
ATOM 2173 N N . THR A 1 275 ? 22.712 19.411 4.169 1.00 71.75 275 THR A N 1
ATOM 2174 C CA . THR A 1 275 ? 23.420 20.549 4.781 1.00 71.75 275 THR A CA 1
ATOM 2175 C C . THR A 1 275 ? 22.631 21.163 5.936 1.00 71.75 275 THR A C 1
ATOM 2177 O O . THR A 1 275 ? 21.493 21.581 5.740 1.00 71.75 275 THR A O 1
ATOM 2180 N N . ASP A 1 276 ? 23.269 21.326 7.100 1.00 56.75 276 ASP A N 1
ATOM 2181 C CA . ASP A 1 276 ? 22.640 21.881 8.306 1.00 56.75 276 ASP A CA 1
ATOM 2182 C C . ASP A 1 276 ? 22.440 23.417 8.281 1.00 56.75 276 ASP A C 1
ATOM 2184 O O . ASP A 1 276 ? 23.371 24.200 8.062 1.00 56.75 276 ASP A O 1
ATOM 2188 N N . GLY A 1 277 ? 21.237 23.858 8.672 1.00 54.94 277 GLY A N 1
ATOM 2189 C CA . GLY A 1 277 ? 21.093 24.851 9.748 1.00 54.94 277 GLY A CA 1
ATOM 2190 C C . GLY A 1 277 ? 21.272 26.349 9.456 1.00 54.94 277 GLY A C 1
ATOM 2191 O O . GLY A 1 277 ? 21.563 27.103 10.387 1.00 54.94 277 GLY A O 1
ATOM 2192 N N . ARG A 1 278 ? 21.075 26.846 8.226 1.00 51.94 278 ARG A N 1
ATOM 2193 C CA . ARG A 1 278 ? 20.895 28.300 7.978 1.00 51.94 278 ARG A CA 1
ATOM 2194 C C . ARG A 1 278 ? 19.835 28.565 6.919 1.00 51.94 278 ARG A C 1
ATOM 2196 O O . ARG A 1 278 ? 19.708 27.783 5.981 1.00 51.94 278 ARG A O 1
ATOM 2203 N N . ARG A 1 279 ? 19.155 29.716 7.019 1.00 54.66 279 ARG A N 1
ATOM 2204 C CA . ARG A 1 279 ? 18.230 30.231 5.996 1.00 54.66 279 ARG A CA 1
ATOM 2205 C C . ARG A 1 279 ? 18.906 30.157 4.626 1.00 54.66 279 ARG A C 1
ATOM 2207 O O . ARG A 1 279 ? 19.949 30.773 4.399 1.00 54.66 279 ARG A O 1
ATOM 2214 N N . SER A 1 280 ? 18.371 29.308 3.764 1.00 65.88 280 SER A N 1
ATOM 2215 C CA . SER A 1 280 ? 18.913 29.050 2.440 1.00 65.88 280 SER A CA 1
ATOM 2216 C C . SER A 1 280 ? 18.543 30.181 1.507 1.00 65.88 280 SER A C 1
ATOM 2218 O O . SER A 1 280 ? 17.387 30.598 1.469 1.00 65.88 280 SER A O 1
ATOM 2220 N N . LYS A 1 281 ? 19.502 30.642 0.696 1.00 73.88 281 LYS A N 1
ATOM 2221 C CA . LYS A 1 281 ? 19.195 31.529 -0.436 1.00 73.88 281 LYS A CA 1
ATOM 2222 C C . LYS A 1 281 ? 18.238 30.862 -1.442 1.00 73.88 281 LYS A C 1
ATOM 2224 O O . LYS A 1 281 ? 17.668 31.549 -2.281 1.00 73.88 281 LYS A O 1
ATOM 2229 N N . TYR A 1 282 ? 18.039 29.543 -1.327 1.00 77.12 282 TYR A N 1
ATOM 2230 C CA . TYR A 1 282 ? 17.149 28.742 -2.162 1.00 77.12 282 TYR A CA 1
ATOM 2231 C C . TYR A 1 282 ? 15.738 28.562 -1.582 1.00 77.12 282 TYR A C 1
ATOM 2233 O O . TYR A 1 282 ? 14.846 28.224 -2.352 1.00 77.12 282 TYR A O 1
ATOM 2241 N N . ALA A 1 283 ? 15.505 28.830 -0.288 1.00 70.44 283 ALA A N 1
ATOM 2242 C CA . ALA A 1 283 ? 14.237 28.537 0.398 1.00 70.44 283 ALA A CA 1
ATOM 2243 C C . ALA A 1 283 ? 13.022 29.170 -0.302 1.00 70.44 283 ALA A C 1
ATOM 2245 O O . ALA A 1 283 ? 12.070 28.486 -0.670 1.00 70.44 283 ALA A O 1
ATOM 2246 N N . ASP A 1 284 ? 13.080 30.474 -0.580 1.00 73.94 284 ASP A N 1
ATOM 2247 C CA . ASP A 1 284 ? 11.964 31.192 -1.207 1.00 73.94 284 ASP A CA 1
ATOM 2248 C C . ASP A 1 284 ? 11.699 30.722 -2.648 1.00 73.94 284 ASP A C 1
ATOM 2250 O O . ASP A 1 284 ? 10.556 30.711 -3.111 1.00 73.94 284 ASP A O 1
ATOM 2254 N N . ALA A 1 285 ? 12.752 30.343 -3.381 1.00 79.94 285 ALA A N 1
ATOM 2255 C CA . ALA A 1 285 ? 12.627 29.811 -4.735 1.00 79.94 285 ALA A CA 1
ATOM 2256 C C . ALA A 1 285 ? 12.074 28.378 -4.727 1.00 79.94 285 ALA A C 1
ATOM 2258 O O . ALA A 1 285 ? 11.205 28.066 -5.538 1.00 79.94 285 ALA A O 1
ATOM 2259 N N . ALA A 1 286 ? 12.519 27.549 -3.779 1.00 79.88 286 ALA A N 1
ATOM 2260 C CA . ALA A 1 286 ? 12.039 26.191 -3.551 1.00 79.88 286 ALA A CA 1
ATOM 2261 C C . ALA A 1 286 ? 10.543 26.175 -3.208 1.00 79.88 286 ALA A C 1
ATOM 2263 O O . ALA A 1 286 ? 9.784 25.449 -3.843 1.00 79.88 286 ALA A O 1
ATOM 2264 N N . ILE A 1 287 ? 10.094 27.054 -2.304 1.00 75.25 287 ILE A N 1
ATOM 2265 C CA . ILE A 1 287 ? 8.674 27.201 -1.941 1.00 75.25 287 ILE A CA 1
ATOM 2266 C C . ILE A 1 287 ? 7.832 27.574 -3.167 1.00 75.25 287 ILE A C 1
ATOM 2268 O O . ILE A 1 287 ? 6.799 26.957 -3.432 1.00 75.25 287 ILE A O 1
ATOM 2272 N N . ARG A 1 288 ? 8.271 28.571 -3.951 1.00 77.12 288 ARG A N 1
ATOM 2273 C CA . ARG A 1 288 ? 7.552 28.988 -5.168 1.00 77.12 288 ARG A CA 1
ATOM 2274 C C . ARG A 1 288 ? 7.495 27.873 -6.209 1.00 77.12 288 ARG A C 1
ATOM 2276 O O . ARG A 1 288 ? 6.454 27.690 -6.837 1.00 77.12 288 ARG A O 1
ATOM 2283 N N . PHE A 1 289 ? 8.592 27.143 -6.388 1.00 77.06 289 PHE A N 1
ATOM 2284 C CA . PHE A 1 289 ? 8.676 26.023 -7.317 1.00 77.06 289 PHE A CA 1
ATOM 2285 C C . PHE A 1 289 ? 7.760 24.865 -6.893 1.00 77.06 289 PHE A C 1
ATOM 2287 O O . PHE A 1 289 ? 6.942 24.412 -7.695 1.00 77.06 289 PHE A O 1
ATOM 2294 N N . ALA A 1 290 ? 7.814 24.450 -5.625 1.00 72.62 290 ALA A N 1
ATOM 2295 C CA . ALA A 1 290 ? 6.973 23.389 -5.074 1.00 72.62 290 ALA A CA 1
ATOM 2296 C C . ALA A 1 290 ? 5.475 23.741 -5.132 1.00 72.62 290 ALA A C 1
ATOM 2298 O O . ALA A 1 290 ? 4.646 22.903 -5.485 1.00 72.62 290 ALA A O 1
ATOM 2299 N N . ALA A 1 291 ? 5.109 24.996 -4.850 1.00 69.12 291 ALA A N 1
ATOM 2300 C CA . ALA A 1 291 ? 3.722 25.451 -4.920 1.00 69.12 291 ALA A CA 1
ATOM 2301 C C . ALA A 1 291 ? 3.148 25.426 -6.350 1.00 69.12 291 ALA A C 1
ATOM 2303 O O . ALA A 1 291 ? 1.971 25.113 -6.524 1.00 69.12 291 ALA A O 1
ATOM 2304 N N . LYS A 1 292 ? 3.968 25.729 -7.368 1.00 67.38 292 LYS A N 1
ATOM 2305 C CA . LYS A 1 292 ? 3.561 25.747 -8.785 1.00 67.38 292 LYS A CA 1
ATOM 2306 C C . LYS A 1 292 ? 3.524 24.359 -9.446 1.00 67.38 292 LYS A C 1
ATOM 2308 O O . LYS A 1 292 ? 2.909 24.221 -10.497 1.00 67.38 292 LYS A O 1
ATOM 2313 N N . SER A 1 293 ? 4.139 23.343 -8.839 1.00 61.75 293 SER A N 1
ATOM 2314 C CA . SER A 1 293 ? 4.427 22.046 -9.482 1.00 61.75 293 SER A CA 1
ATOM 2315 C C . SER A 1 293 ? 3.506 20.887 -9.051 1.00 61.75 293 SER A C 1
ATOM 2317 O O . SER A 1 293 ? 3.865 19.721 -9.185 1.00 61.75 293 SER A O 1
ATOM 2319 N N . LYS A 1 294 ? 2.312 21.179 -8.511 1.00 55.19 294 LYS A N 1
ATOM 2320 C CA . LYS A 1 294 ? 1.353 20.184 -7.975 1.00 55.19 294 LYS A CA 1
ATOM 2321 C C . LYS A 1 294 ? 0.430 19.539 -9.038 1.00 55.19 294 LYS A C 1
ATOM 2323 O O . LYS A 1 294 ? -0.734 19.261 -8.744 1.00 55.19 294 LYS A O 1
ATOM 2328 N N . GLY A 1 295 ? 0.884 19.330 -10.277 1.00 45.75 295 GLY A N 1
ATOM 2329 C CA . GLY A 1 295 ? 0.068 18.774 -11.365 1.00 45.75 295 GLY A CA 1
ATOM 2330 C C . GLY A 1 295 ? 0.190 17.251 -11.547 1.00 45.75 295 GLY A C 1
ATOM 2331 O O . GLY A 1 295 ? 1.255 16.650 -11.424 1.00 45.75 295 GLY A O 1
ATOM 2332 N N . VAL A 1 296 ? -0.942 16.605 -11.861 1.00 42.06 296 VAL A N 1
ATOM 2333 C CA . VAL A 1 296 ? -1.137 15.131 -11.890 1.00 42.06 296 VAL A CA 1
ATOM 2334 C C . VAL A 1 296 ? -1.149 14.555 -13.328 1.00 42.06 296 VAL A C 1
ATOM 2336 O O . VAL A 1 296 ? -1.502 13.399 -13.546 1.00 42.06 296 VAL A O 1
ATOM 2339 N N . GLN A 1 297 ? -0.772 15.332 -14.349 1.00 39.34 297 GLN A N 1
ATOM 2340 C CA . GLN A 1 297 ? -0.789 14.912 -15.769 1.00 39.34 297 GLN A CA 1
ATOM 2341 C C . GLN A 1 297 ? 0.532 15.242 -16.473 1.00 39.34 297 GLN A C 1
ATOM 2343 O O . GLN A 1 297 ? 1.400 15.821 -15.838 1.00 39.34 297 GLN A O 1
ATOM 2348 N N . THR A 1 298 ? 0.712 14.865 -17.753 1.00 41.28 298 THR A N 1
ATOM 2349 C CA . THR A 1 298 ? 1.836 15.306 -18.622 1.00 41.28 298 THR A CA 1
ATOM 2350 C C . THR A 1 298 ? 2.222 16.758 -18.341 1.00 41.28 298 THR A C 1
ATOM 2352 O O . THR A 1 298 ? 1.303 17.558 -18.180 1.00 41.28 298 THR A O 1
ATOM 2355 N N . LEU A 1 299 ? 3.534 17.061 -18.278 1.00 55.41 299 LEU A N 1
ATOM 2356 C CA . LEU A 1 299 ? 4.066 18.384 -17.900 1.00 55.41 299 LEU A CA 1
ATOM 2357 C C . LEU A 1 299 ? 3.198 19.497 -18.498 1.00 55.41 299 LEU A C 1
ATOM 2359 O O . LEU A 1 299 ? 3.133 19.657 -19.715 1.00 55.41 299 LEU A O 1
ATOM 2363 N N . ASN A 1 300 ? 2.481 20.203 -17.630 1.00 66.06 300 ASN A N 1
ATOM 2364 C CA . ASN A 1 300 ? 1.726 21.395 -17.991 1.00 66.06 300 ASN A CA 1
ATOM 2365 C C . ASN A 1 300 ? 2.733 22.485 -18.430 1.00 66.06 300 ASN A C 1
ATOM 2367 O O . ASN A 1 300 ? 3.827 22.561 -17.873 1.00 66.06 300 ASN A O 1
ATOM 2371 N N . ASN A 1 301 ? 2.372 23.350 -19.388 1.00 68.19 301 ASN A N 1
ATOM 2372 C CA . ASN A 1 301 ? 3.160 24.534 -19.765 1.00 68.19 301 ASN A CA 1
ATOM 2373 C C . ASN A 1 301 ? 3.635 25.355 -18.543 1.00 68.19 301 ASN A C 1
ATOM 2375 O O . ASN A 1 301 ? 4.750 25.871 -18.551 1.00 68.19 301 ASN A O 1
ATOM 2379 N N . ASP A 1 302 ? 2.828 25.445 -17.480 1.00 68.00 302 ASP A N 1
ATOM 2380 C CA . ASP A 1 302 ? 3.181 26.129 -16.231 1.00 68.00 302 ASP A CA 1
ATOM 2381 C C . ASP A 1 302 ? 4.234 25.365 -15.411 1.00 68.00 302 ASP A C 1
ATOM 2383 O O . ASP A 1 302 ? 5.105 25.985 -14.803 1.00 68.00 302 ASP A O 1
ATOM 2387 N N . GLU A 1 303 ? 4.185 24.028 -15.403 1.00 68.75 303 GLU A N 1
ATOM 2388 C CA . GLU A 1 303 ? 5.176 23.181 -14.722 1.00 68.75 303 GLU A CA 1
ATOM 2389 C C . GLU A 1 303 ? 6.509 23.199 -15.468 1.00 68.75 303 GLU A C 1
ATOM 2391 O O . GLU A 1 303 ? 7.566 23.273 -14.848 1.00 68.75 303 GLU A O 1
ATOM 2396 N N . GLU A 1 304 ? 6.476 23.182 -16.801 1.00 77.50 304 GLU A N 1
ATOM 2397 C CA . GLU A 1 304 ? 7.676 23.302 -17.626 1.00 77.50 304 GLU A CA 1
ATOM 2398 C C . GLU A 1 304 ? 8.309 24.697 -17.498 1.00 77.50 304 GLU A C 1
ATOM 2400 O O . GLU A 1 304 ? 9.533 24.818 -17.379 1.00 77.50 304 GLU A O 1
ATOM 2405 N N . ALA A 1 305 ? 7.489 25.753 -17.432 1.00 80.56 305 ALA A N 1
ATOM 2406 C CA . ALA A 1 305 ? 7.955 27.107 -17.153 1.00 80.56 305 ALA A CA 1
ATOM 2407 C C . ALA A 1 305 ? 8.569 27.222 -15.748 1.00 80.56 305 ALA A C 1
ATOM 2409 O O . ALA A 1 305 ? 9.670 27.760 -15.613 1.00 80.56 305 ALA A O 1
ATOM 2410 N N . ALA A 1 306 ? 7.908 26.676 -14.719 1.00 80.81 306 ALA A N 1
ATOM 2411 C CA . ALA A 1 306 ? 8.412 26.665 -13.346 1.00 80.81 306 ALA A CA 1
ATOM 2412 C C . ALA A 1 306 ? 9.713 25.856 -13.214 1.00 80.81 306 ALA A C 1
ATOM 2414 O O . ALA A 1 306 ? 10.648 26.304 -12.551 1.00 80.81 306 ALA A O 1
ATOM 2415 N N . LEU A 1 307 ? 9.808 24.705 -13.888 1.00 84.62 307 LEU A N 1
ATOM 2416 C CA . LEU A 1 307 ? 11.017 23.886 -13.951 1.00 84.62 307 LEU A CA 1
ATOM 2417 C C . LEU A 1 307 ? 12.167 24.637 -14.626 1.00 84.62 307 LEU A C 1
ATOM 2419 O O . LEU A 1 307 ? 13.270 24.681 -14.086 1.00 84.62 307 LEU A O 1
ATOM 2423 N N . SER A 1 308 ? 11.920 25.259 -15.782 1.00 86.75 308 SER A N 1
ATOM 2424 C CA . SER A 1 308 ? 12.946 26.022 -16.500 1.00 86.75 308 SER A CA 1
ATO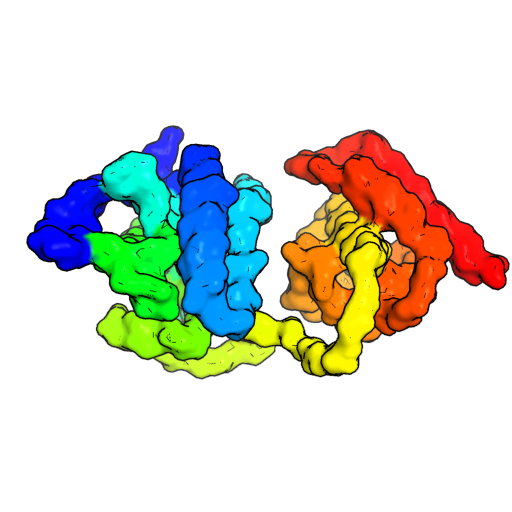M 2425 C C . SER A 1 308 ? 13.429 27.236 -15.699 1.00 86.75 308 SER A C 1
ATOM 2427 O O . SER A 1 308 ? 14.631 27.499 -15.651 1.00 86.75 308 SER A O 1
ATOM 2429 N N . GLU A 1 309 ? 12.515 27.963 -15.048 1.00 87.50 309 GLU A N 1
ATOM 2430 C CA . GLU A 1 309 ? 12.829 29.087 -14.157 1.00 87.50 309 GLU A CA 1
ATOM 2431 C C . GLU A 1 309 ? 13.699 28.628 -12.979 1.00 87.50 309 GLU A C 1
ATOM 2433 O O . GLU A 1 309 ? 14.741 29.228 -12.704 1.00 87.50 309 GLU A O 1
ATOM 2438 N N . PHE A 1 310 ? 13.318 27.525 -12.331 1.00 87.88 310 PHE A N 1
ATOM 2439 C CA . PHE A 1 310 ? 14.027 27.003 -11.169 1.00 87.88 310 PHE A CA 1
ATOM 2440 C C . PHE A 1 310 ? 15.414 26.455 -11.531 1.00 87.88 310 PHE A C 1
ATOM 2442 O O . PHE A 1 310 ? 16.391 26.803 -10.874 1.00 87.88 310 PHE A O 1
ATOM 2449 N N . VAL A 1 311 ? 15.549 25.697 -12.625 1.00 89.38 311 VAL A N 1
ATOM 2450 C CA . VAL A 1 311 ? 16.856 25.214 -13.113 1.00 89.38 311 VAL A CA 1
ATOM 2451 C C . VAL A 1 311 ? 17.791 26.380 -13.453 1.00 89.38 311 VAL A C 1
ATOM 2453 O O . VAL A 1 311 ? 18.954 26.367 -13.049 1.00 89.38 311 VAL A O 1
ATOM 2456 N N . LYS A 1 312 ? 17.295 27.425 -14.134 1.00 89.56 312 LYS A N 1
ATOM 2457 C CA . LYS A 1 312 ? 18.088 28.637 -14.420 1.00 89.56 312 LYS A CA 1
ATOM 2458 C C . LYS A 1 312 ? 18.556 29.323 -13.141 1.00 89.56 312 LYS A C 1
ATOM 2460 O O . LYS A 1 312 ? 19.713 29.735 -13.066 1.00 89.56 312 LYS A O 1
ATOM 2465 N N . PHE A 1 313 ? 17.676 29.427 -12.146 1.00 88.69 313 PHE A N 1
ATOM 2466 C CA . PHE A 1 313 ? 18.018 29.987 -10.846 1.00 88.69 313 PHE A CA 1
ATOM 2467 C C . PHE A 1 313 ? 19.154 29.196 -10.183 1.00 88.69 313 PHE A C 1
ATOM 2469 O O . PHE A 1 313 ? 20.173 29.800 -9.849 1.00 88.69 313 PHE A O 1
ATOM 2476 N N . LEU A 1 314 ? 19.051 27.862 -10.102 1.00 86.88 314 LEU A N 1
ATOM 2477 C CA . LEU A 1 314 ? 20.106 27.017 -9.526 1.00 86.88 314 LEU A CA 1
ATOM 2478 C C . LEU A 1 314 ? 21.458 27.246 -10.218 1.00 86.88 314 LEU A C 1
ATOM 2480 O O . LEU A 1 314 ? 22.449 27.504 -9.536 1.00 86.88 314 LEU A O 1
ATOM 2484 N N . CYS A 1 315 ? 21.495 27.244 -11.554 1.00 87.56 315 CYS A N 1
ATOM 2485 C CA . CYS A 1 315 ? 22.732 27.454 -12.313 1.00 87.56 315 CYS A CA 1
ATOM 2486 C C . CYS A 1 315 ? 23.324 28.864 -12.136 1.00 87.56 315 CYS A C 1
ATOM 2488 O O . CYS A 1 315 ? 24.541 29.018 -12.109 1.00 87.56 315 CYS A O 1
ATOM 2490 N N . SER A 1 316 ? 22.490 29.901 -11.990 1.00 83.88 316 SER A N 1
ATOM 2491 C CA . SER A 1 316 ? 22.971 31.279 -11.787 1.00 83.88 316 SER A CA 1
ATOM 2492 C C . SER A 1 316 ? 23.618 31.497 -10.415 1.00 83.88 316 SER A C 1
ATOM 2494 O O . SER A 1 316 ? 24.562 32.267 -10.283 1.00 83.88 316 SER A O 1
ATOM 2496 N N . THR A 1 317 ? 23.152 30.774 -9.397 1.00 70.69 317 THR A N 1
ATOM 2497 C CA . THR A 1 317 ? 23.578 30.946 -8.000 1.00 70.69 317 THR A CA 1
ATOM 2498 C C . THR A 1 317 ? 24.881 30.239 -7.608 1.00 70.69 317 THR A C 1
ATOM 2500 O O . THR A 1 317 ? 25.315 30.394 -6.465 1.00 70.69 317 THR A O 1
ATOM 2503 N N . GLU A 1 318 ? 25.485 29.463 -8.516 1.00 60.94 318 GLU A N 1
ATOM 2504 C CA . GLU A 1 318 ? 26.808 28.831 -8.346 1.00 60.94 318 GLU A CA 1
ATOM 2505 C C . GLU A 1 318 ? 27.963 29.786 -8.712 1.00 60.94 318 GLU A C 1
ATOM 2507 O O . GLU A 1 318 ? 29.103 29.549 -8.329 1.00 60.94 318 GLU A O 1
ATOM 2512 N N . SER A 1 319 ? 27.673 30.876 -9.436 1.00 51.50 319 SER A N 1
ATOM 2513 C CA . SER A 1 319 ? 28.674 31.857 -9.894 1.00 51.50 319 SER A CA 1
ATOM 2514 C C . SER A 1 319 ? 28.944 33.010 -8.908 1.00 51.50 319 SER A C 1
ATOM 2516 O O . SER A 1 319 ? 29.765 33.871 -9.222 1.00 51.50 319 SER A O 1
ATOM 2518 N N . ASP A 1 320 ? 28.284 33.006 -7.743 1.00 43.53 320 ASP A N 1
ATOM 2519 C CA . ASP A 1 320 ? 28.452 33.943 -6.613 1.00 43.53 320 ASP A CA 1
ATOM 2520 C C . ASP A 1 320 ? 29.010 33.216 -5.379 1.00 43.53 320 ASP A C 1
ATOM 2522 O O . ASP A 1 320 ? 29.979 33.725 -4.769 1.00 43.53 320 ASP A O 1
#

pLDDT: mean 75.33, std 18.24, range [21.12, 97.56]

Secondary structure (DSSP, 8-state):
---EEEEEEEETTT--EEEEEEESS--HHHHHHIIIIIHHHHHHHHHTS-HHHHHHHTT--HHHHHHHHTT-TTEEEEEEEETTEEEEEEEEESS-B--STTTTT-B-EEEEEEEE-GGG-TTTS--SEE-HHHHHHHHHHHHHHHTTSTT-EE-PPPGGGHHHHHTTTPPP----TTS--SS-----PPPP--------HHHHHHHHHHHHHHHHHHHTT--HHHHHHHHT--HHHHHHHHH-TT----HHHHHHHHHHHT--HHHHHHHTT-S-SS--TTHHHHHHHHHH----SS--HHHHHHHHHHHHHHHHTT--

Radius of gyration: 22.04 Å; chains: 1; bounding box: 50×59×46 Å